Protein AF-A0A2T1KW35-F1 (afdb_monomer_lite)

Secondary structure (DSSP, 8-state):
-HHHHHHHHHHHHHHHHHHHHHHHHHHHHHHTT-SEEEEETTTTGGGGGHHHHHHHHHHHHHIIIIIIIS-SPPPHHHHHHHHHHHHHHHHHHHHHHHHHHHHHHHHHHHHHHTTPEE--STTS-HHHHTTEEEEESSGGGGG-HHHHHHHHH--SHHHHHHHHHHHHHHHHHHHHHHHHH-TT---

InterPro domains:
  IPR010665 Protein of unknown function DUF1240 [PF06836] (43-142)

pLDDT: mean 81.39, std 9.94, range [41.03, 93.62]

Organism: NCBI:txid2109942

Structure (mmCIF, N/CA/C/O backbone):
data_AF-A0A2T1KW35-F1
#
_entry.id   AF-A0A2T1KW35-F1
#
loop_
_atom_site.group_PDB
_atom_site.id
_atom_site.type_symbol
_atom_site.label_atom_id
_atom_site.label_alt_id
_atom_site.label_comp_id
_atom_site.label_asym_id
_atom_site.label_entity_id
_atom_site.label_seq_id
_atom_site.pdbx_PDB_ins_code
_atom_site.Cartn_x
_atom_site.Cartn_y
_atom_site.Cartn_z
_atom_site.occupancy
_atom_site.B_iso_or_equiv
_atom_site.auth_seq_id
_atom_site.auth_comp_id
_atom_site.auth_asym_id
_atom_site.auth_atom_id
_atom_site.pdbx_PDB_model_num
ATOM 1 N N . MET A 1 1 ? -12.587 -14.035 26.720 1.00 61.41 1 MET A N 1
ATOM 2 C CA . MET A 1 1 ? -11.776 -12.796 26.746 1.00 61.41 1 MET A CA 1
ATOM 3 C C . MET A 1 1 ? -10.345 -13.024 26.287 1.00 61.41 1 MET A C 1
ATOM 5 O O . MET A 1 1 ? -9.960 -12.399 25.312 1.00 61.41 1 MET A O 1
ATOM 9 N N . LEU A 1 2 ? -9.586 -13.944 26.901 1.00 71.38 2 LEU A N 1
ATOM 10 C CA . LEU A 1 2 ? -8.185 -14.199 26.527 1.00 71.38 2 LEU A CA 1
ATOM 11 C C . LEU A 1 2 ? -8.005 -14.520 25.028 1.00 71.38 2 LEU A C 1
ATOM 13 O O . LEU A 1 2 ? -7.182 -13.902 24.368 1.00 71.38 2 LEU A O 1
ATOM 17 N N . ILE A 1 3 ? -8.849 -15.401 24.474 1.00 74.38 3 ILE A N 1
ATOM 18 C CA . ILE A 1 3 ? -8.799 -15.804 23.056 1.00 74.38 3 ILE A CA 1
ATOM 19 C C . ILE A 1 3 ? -9.021 -14.611 22.110 1.00 74.38 3 ILE A C 1
ATOM 21 O O . ILE A 1 3 ? -8.294 -14.474 21.134 1.00 74.38 3 ILE A O 1
ATOM 25 N N . MET A 1 4 ? -9.965 -13.707 22.408 1.00 68.44 4 MET A N 1
ATOM 26 C CA . MET A 1 4 ? -10.166 -12.499 21.592 1.00 68.44 4 MET A CA 1
ATOM 27 C C . MET A 1 4 ? -8.937 -11.589 21.633 1.00 68.44 4 MET A C 1
ATOM 29 O O . MET A 1 4 ? -8.483 -11.148 20.588 1.00 68.44 4 MET A O 1
ATOM 33 N N . ASN A 1 5 ? -8.354 -11.346 22.808 1.00 72.38 5 ASN A N 1
ATOM 34 C CA . ASN A 1 5 ? -7.166 -10.494 22.912 1.00 72.38 5 ASN A CA 1
ATOM 35 C C . ASN A 1 5 ? -5.970 -11.100 22.159 1.00 72.38 5 ASN A C 1
ATOM 37 O O . ASN A 1 5 ? -5.275 -10.386 21.443 1.00 72.38 5 ASN A O 1
ATOM 41 N N . VAL A 1 6 ? -5.780 -12.421 22.254 1.00 79.44 6 VAL A N 1
ATOM 42 C CA . VAL A 1 6 ? -4.742 -13.151 21.509 1.00 79.44 6 VAL A CA 1
ATOM 43 C C . VAL A 1 6 ? -4.962 -13.046 19.999 1.00 79.44 6 VAL A C 1
ATOM 45 O O . VAL A 1 6 ? -4.015 -12.746 19.276 1.00 79.44 6 VAL A O 1
ATOM 48 N N . LEU A 1 7 ? -6.197 -13.220 19.515 1.00 79.94 7 LEU A N 1
ATOM 49 C CA . LEU A 1 7 ? -6.507 -13.082 18.089 1.00 79.94 7 LEU A CA 1
ATOM 50 C C . LEU A 1 7 ? -6.194 -11.673 17.577 1.00 79.94 7 LEU A C 1
ATOM 52 O O . LEU A 1 7 ? -5.609 -11.533 16.510 1.00 79.94 7 LEU A O 1
ATOM 56 N N . PHE A 1 8 ? -6.525 -10.630 18.337 1.00 73.81 8 PHE A N 1
ATOM 57 C CA . PHE A 1 8 ? -6.283 -9.252 17.907 1.00 73.81 8 PHE A CA 1
ATOM 58 C C . PHE A 1 8 ? -4.805 -8.870 17.930 1.00 73.81 8 PHE A C 1
ATOM 60 O O . PHE A 1 8 ? -4.348 -8.212 16.998 1.00 73.81 8 PHE A O 1
ATOM 67 N N . ILE A 1 9 ? -4.049 -9.314 18.941 1.00 79.12 9 ILE A N 1
ATOM 68 C CA . ILE A 1 9 ? -2.587 -9.166 18.953 1.00 79.12 9 ILE A CA 1
ATOM 69 C C . ILE A 1 9 ? -1.989 -9.905 17.750 1.00 79.12 9 ILE A C 1
ATOM 71 O O . ILE A 1 9 ? -1.165 -9.339 17.037 1.00 79.12 9 ILE A O 1
ATOM 75 N N . GLY A 1 10 ? -2.457 -11.125 17.467 1.00 82.50 10 GLY A N 1
ATOM 76 C CA . GLY A 1 10 ? -2.058 -11.889 16.286 1.00 82.50 10 GLY A CA 1
ATOM 77 C C . GLY A 1 10 ? -2.331 -11.139 14.980 1.00 82.50 10 GLY A C 1
ATOM 78 O O . GLY A 1 10 ? -1.428 -10.984 14.165 1.00 82.50 10 GLY A O 1
ATOM 79 N N . PHE A 1 11 ? -3.535 -10.592 14.801 1.00 80.94 11 PHE A N 1
ATOM 80 C CA . PHE A 1 11 ? -3.873 -9.781 13.627 1.00 80.94 11 PHE A CA 1
ATOM 81 C C . PHE A 1 11 ? -3.023 -8.507 13.521 1.00 80.94 11 PHE A C 1
ATOM 83 O O . PHE A 1 11 ? -2.587 -8.168 12.423 1.00 80.94 11 PHE A O 1
ATOM 90 N N . ALA A 1 12 ? -2.754 -7.813 14.632 1.00 77.56 12 ALA A N 1
ATOM 91 C CA . ALA A 1 12 ? -1.894 -6.630 14.636 1.00 77.56 12 ALA A CA 1
ATOM 92 C C . ALA A 1 12 ? -0.459 -6.973 14.207 1.00 77.56 12 ALA A C 1
ATOM 94 O O . ALA A 1 12 ? 0.117 -6.268 13.380 1.00 77.56 12 ALA A O 1
ATOM 95 N N . LEU A 1 13 ? 0.086 -8.089 14.703 1.00 83.31 13 LEU A N 1
ATOM 96 C CA . LEU A 1 13 ? 1.397 -8.597 14.295 1.00 83.31 13 LEU A CA 1
ATOM 97 C C . LEU A 1 13 ? 1.422 -8.985 12.814 1.00 83.31 13 LEU A C 1
ATOM 99 O O . LEU A 1 13 ? 2.374 -8.637 12.124 1.00 83.31 13 LEU A O 1
ATOM 103 N N . VAL A 1 14 ? 0.375 -9.642 12.304 1.00 84.25 14 VAL A N 1
ATOM 104 C CA . VAL A 1 14 ? 0.263 -10.006 10.880 1.00 84.25 14 VAL A CA 1
ATOM 105 C C . VAL A 1 14 ? 0.194 -8.765 9.990 1.00 84.25 14 VAL A C 1
ATOM 107 O O . VAL A 1 14 ? 0.883 -8.710 8.975 1.00 84.25 14 VAL A O 1
ATOM 110 N N . MET A 1 15 ? -0.587 -7.748 10.366 1.00 81.00 15 MET A N 1
ATOM 111 C CA . MET A 1 15 ? -0.678 -6.494 9.607 1.00 81.00 15 MET A CA 1
ATOM 112 C C . MET A 1 15 ? 0.635 -5.706 9.643 1.00 81.00 15 MET A C 1
ATOM 114 O O . MET A 1 15 ? 1.074 -5.201 8.611 1.00 81.00 15 MET A O 1
ATOM 118 N N . TRP A 1 16 ? 1.288 -5.630 10.808 1.00 82.38 16 TRP A N 1
ATOM 119 C CA . TRP A 1 16 ? 2.614 -5.022 10.943 1.00 82.38 16 TRP A CA 1
ATOM 120 C C . TRP A 1 16 ? 3.642 -5.739 10.071 1.00 82.38 16 TRP A C 1
ATOM 122 O O . TRP A 1 16 ? 4.338 -5.100 9.283 1.00 82.38 16 TRP A O 1
ATOM 132 N N . TRP A 1 17 ? 3.700 -7.067 10.171 1.00 86.25 17 TRP A N 1
ATOM 133 C CA . TRP A 1 17 ? 4.588 -7.896 9.368 1.00 86.25 17 TRP A CA 1
ATOM 134 C C . TRP A 1 17 ? 4.318 -7.714 7.871 1.00 86.25 17 TRP A C 1
ATOM 136 O O . TRP A 1 17 ? 5.253 -7.471 7.119 1.00 86.25 17 TRP A O 1
ATOM 146 N N . SER A 1 18 ? 3.049 -7.705 7.448 1.00 84.69 18 SER A N 1
ATOM 147 C CA . SER A 1 18 ? 2.668 -7.458 6.054 1.00 84.69 18 SER A CA 1
ATOM 148 C C . SER A 1 18 ? 3.091 -6.072 5.557 1.00 84.69 18 SER A C 1
ATOM 150 O O . SER A 1 18 ? 3.485 -5.947 4.399 1.00 84.69 18 SER A O 1
ATOM 152 N N . TYR A 1 19 ? 3.001 -5.032 6.391 1.00 82.88 19 TYR A N 1
ATOM 153 C CA . TYR A 1 19 ? 3.452 -3.688 6.027 1.00 82.88 19 TYR A CA 1
ATOM 154 C C . TYR A 1 19 ? 4.978 -3.619 5.896 1.00 82.88 19 TYR A C 1
ATOM 156 O O . TYR A 1 19 ? 5.490 -3.011 4.954 1.00 82.88 19 TYR A O 1
ATOM 164 N N . GLN A 1 20 ? 5.703 -4.243 6.828 1.00 85.50 20 GLN A N 1
ATOM 165 C CA . GLN A 1 20 ? 7.165 -4.275 6.820 1.00 85.50 20 GLN A CA 1
ATOM 166 C C . GLN A 1 20 ? 7.706 -5.080 5.637 1.00 85.50 20 GLN A C 1
ATOM 168 O O . GLN A 1 20 ? 8.589 -4.594 4.937 1.00 85.50 20 GLN A O 1
ATOM 173 N N . ASP A 1 21 ? 7.131 -6.253 5.362 1.00 87.12 21 ASP A N 1
ATOM 174 C CA . ASP A 1 21 ? 7.473 -7.085 4.204 1.00 87.12 21 ASP A CA 1
ATOM 175 C C . ASP A 1 21 ? 7.258 -6.320 2.890 1.00 87.12 21 ASP A C 1
ATOM 177 O O . ASP A 1 21 ? 8.160 -6.222 2.057 1.00 87.12 21 ASP A O 1
ATOM 181 N N . TYR A 1 22 ? 6.106 -5.660 2.747 1.00 84.25 22 TYR A N 1
ATOM 182 C CA . TYR A 1 22 ? 5.809 -4.859 1.562 1.00 84.25 22 TYR A CA 1
ATOM 183 C C . TYR A 1 22 ? 6.721 -3.627 1.425 1.00 84.25 22 TYR A C 1
ATOM 185 O O . TYR A 1 22 ? 7.208 -3.324 0.335 1.00 84.25 22 TYR A O 1
ATOM 193 N N . SER A 1 23 ? 7.015 -2.935 2.526 1.00 84.44 23 SER A N 1
ATOM 194 C CA . SER A 1 23 ? 7.941 -1.795 2.528 1.00 84.44 23 SER A CA 1
ATOM 195 C C . SER A 1 23 ? 9.369 -2.221 2.183 1.00 84.44 23 SER A C 1
ATOM 197 O O . SER A 1 23 ? 10.060 -1.516 1.447 1.00 84.44 23 SER A O 1
ATOM 199 N N . ALA A 1 24 ? 9.816 -3.375 2.683 1.00 87.19 24 ALA A N 1
ATOM 200 C CA . ALA A 1 24 ? 11.112 -3.955 2.353 1.00 87.19 24 ALA A CA 1
ATOM 201 C C . ALA A 1 24 ? 11.179 -4.368 0.876 1.00 87.19 24 ALA A C 1
ATOM 203 O O . ALA A 1 24 ? 12.169 -4.080 0.207 1.00 87.19 24 ALA A O 1
ATOM 204 N N . TYR A 1 25 ? 10.109 -4.962 0.340 1.00 85.25 25 TYR A N 1
ATOM 205 C CA . TYR A 1 25 ? 9.980 -5.264 -1.084 1.00 85.25 25 TYR A CA 1
ATOM 206 C C . TYR A 1 25 ? 10.123 -4.008 -1.956 1.00 85.25 25 TYR A C 1
ATOM 208 O O . TYR A 1 25 ? 10.939 -3.997 -2.877 1.00 85.25 25 TYR A O 1
ATOM 216 N N . LEU A 1 26 ? 9.404 -2.926 -1.632 1.00 84.50 26 LEU A N 1
ATOM 217 C CA . LEU A 1 26 ? 9.505 -1.657 -2.361 1.00 84.50 26 LEU A CA 1
ATOM 218 C C . LEU A 1 26 ? 10.916 -1.061 -2.294 1.00 84.50 26 LEU A C 1
ATOM 220 O O . LEU A 1 26 ? 11.456 -0.650 -3.319 1.00 84.50 26 LEU A O 1
ATOM 224 N N . ARG A 1 27 ? 11.542 -1.060 -1.111 1.00 86.62 27 ARG A N 1
ATOM 225 C CA . ARG A 1 27 ? 12.929 -0.595 -0.948 1.00 86.62 27 ARG A CA 1
ATOM 226 C C . ARG A 1 27 ? 13.912 -1.435 -1.755 1.00 86.62 27 ARG A C 1
ATOM 228 O O . ARG A 1 27 ? 14.810 -0.874 -2.365 1.00 86.62 27 ARG A O 1
ATOM 235 N N . ASN A 1 28 ? 13.732 -2.753 -1.805 1.00 86.75 28 ASN A N 1
ATOM 236 C CA . ASN A 1 28 ? 14.583 -3.629 -2.608 1.00 86.75 28 ASN A CA 1
ATOM 237 C C . ASN A 1 28 ? 14.450 -3.343 -4.106 1.00 86.75 28 ASN A C 1
ATOM 239 O O . ASN A 1 28 ? 15.464 -3.295 -4.791 1.00 86.75 28 ASN A O 1
ATOM 243 N N . ILE A 1 29 ? 13.236 -3.114 -4.617 1.00 83.50 29 ILE A N 1
ATOM 244 C CA . ILE A 1 29 ? 13.023 -2.718 -6.021 1.00 83.50 29 ILE A CA 1
ATOM 245 C C . ILE A 1 29 ? 13.745 -1.404 -6.327 1.00 83.50 29 ILE A C 1
ATOM 247 O O . ILE A 1 29 ? 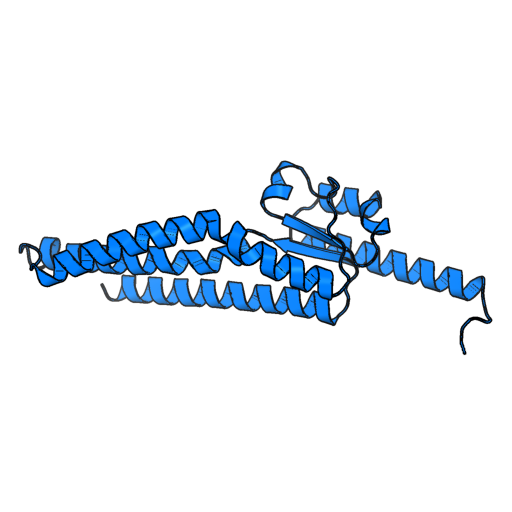14.446 -1.314 -7.333 1.00 83.50 29 ILE A O 1
ATOM 251 N N . VAL A 1 30 ? 13.597 -0.411 -5.447 1.00 86.25 30 VAL A N 1
ATOM 252 C CA . VAL A 1 30 ? 14.248 0.897 -5.583 1.00 86.25 30 VAL A CA 1
ATOM 253 C C . VAL A 1 30 ? 15.773 0.759 -5.562 1.00 86.25 30 VAL A C 1
ATOM 255 O O . VAL A 1 30 ? 16.433 1.241 -6.477 1.00 86.25 30 VAL A O 1
ATOM 258 N N . ASN A 1 31 ? 16.328 0.043 -4.581 1.00 87.31 31 ASN A N 1
ATOM 259 C CA . ASN A 1 31 ? 17.773 -0.153 -4.429 1.00 87.31 31 ASN A CA 1
ATOM 260 C C . ASN A 1 31 ? 18.391 -0.937 -5.592 1.00 87.31 31 ASN A C 1
ATOM 262 O O . ASN A 1 31 ? 19.506 -0.643 -6.006 1.00 87.31 31 ASN A O 1
ATOM 266 N N . LEU A 1 32 ? 17.676 -1.936 -6.115 1.00 85.94 32 LEU A N 1
ATOM 267 C CA . LEU A 1 32 ? 18.116 -2.736 -7.260 1.00 85.94 32 LEU A CA 1
ATOM 268 C C . LEU A 1 32 ? 17.833 -2.060 -8.606 1.00 85.94 32 LEU A C 1
ATOM 270 O O . LEU A 1 32 ? 18.084 -2.686 -9.632 1.00 85.94 32 LEU A O 1
ATOM 274 N N . GLN A 1 33 ? 17.275 -0.842 -8.603 1.00 84.88 33 GLN A N 1
ATOM 275 C CA . GLN A 1 33 ? 16.897 -0.090 -9.801 1.00 84.88 33 GLN A CA 1
ATOM 276 C C . GLN A 1 33 ? 16.179 -0.971 -10.833 1.00 84.88 33 GLN A C 1
ATOM 278 O O . GLN A 1 33 ? 16.556 -1.058 -12.000 1.00 84.88 33 GLN A O 1
ATOM 283 N N . LYS A 1 34 ? 15.139 -1.680 -10.389 1.00 85.56 34 LYS A N 1
ATOM 284 C CA . LYS A 1 34 ? 14.350 -2.525 -11.286 1.00 85.56 34 LYS A CA 1
ATOM 285 C C . LYS A 1 34 ? 13.563 -1.662 -12.283 1.00 85.56 34 LYS A C 1
ATOM 287 O O . LYS A 1 34 ? 12.987 -0.653 -11.888 1.00 85.56 34 LYS A O 1
ATOM 292 N N . PRO A 1 35 ? 13.439 -2.076 -13.555 1.00 86.00 35 PRO A N 1
ATOM 293 C CA . PRO A 1 35 ? 12.817 -1.243 -14.587 1.00 86.00 35 PRO A CA 1
ATOM 294 C C . PRO A 1 35 ? 11.313 -1.020 -14.375 1.00 86.00 35 PRO A C 1
ATOM 296 O O . PRO A 1 35 ? 10.767 -0.041 -14.878 1.00 86.00 35 PRO A O 1
ATOM 299 N N . LEU A 1 36 ? 10.644 -1.895 -13.611 1.00 87.25 36 LEU A N 1
ATOM 300 C CA . LEU A 1 36 ? 9.230 -1.789 -13.256 1.00 87.25 36 LEU A CA 1
ATOM 301 C C . LEU A 1 36 ? 9.037 -1.873 -11.737 1.00 87.25 36 LEU A C 1
ATOM 303 O O . LEU A 1 36 ? 9.454 -2.843 -11.102 1.00 87.25 36 LEU A O 1
ATOM 307 N N . LEU A 1 37 ? 8.295 -0.916 -11.189 1.00 87.12 37 LEU A N 1
ATOM 308 C CA . LEU A 1 37 ? 7.787 -0.906 -9.823 1.00 87.12 37 LEU A CA 1
ATOM 309 C C . LEU A 1 37 ? 6.259 -0.832 -9.862 1.00 87.12 37 LEU A C 1
ATOM 311 O O . LEU A 1 37 ? 5.675 0.066 -10.466 1.00 87.12 37 LEU A O 1
ATOM 315 N N . VAL A 1 38 ? 5.590 -1.770 -9.192 1.00 84.12 38 VAL A N 1
ATOM 316 C CA . VAL A 1 38 ? 4.129 -1.748 -9.052 1.00 84.12 38 VAL A CA 1
ATOM 317 C C . VAL A 1 38 ? 3.768 -1.487 -7.601 1.00 84.12 38 VAL A C 1
ATOM 319 O O . VAL A 1 38 ? 4.080 -2.273 -6.712 1.00 84.12 38 VAL A O 1
ATOM 322 N N . PHE A 1 39 ? 3.098 -0.364 -7.373 1.00 83.44 39 PHE A N 1
ATOM 323 C CA . PHE A 1 39 ? 2.726 0.117 -6.057 1.00 83.44 39 PHE A CA 1
ATOM 324 C C . PHE A 1 39 ? 1.250 -0.171 -5.755 1.00 83.44 39 PHE A C 1
ATOM 326 O O . PHE A 1 39 ? 0.342 0.418 -6.342 1.00 83.44 39 PHE A O 1
ATOM 333 N N . HIS A 1 40 ? 1.008 -1.067 -4.804 1.00 82.00 40 HIS A N 1
ATOM 334 C CA . HIS A 1 40 ? -0.287 -1.407 -4.220 1.00 82.00 40 HIS A CA 1
ATOM 335 C C . HIS A 1 40 ? -0.713 -0.392 -3.149 1.00 82.00 40 HIS A C 1
ATOM 337 O O . HIS A 1 40 ? -0.345 -0.485 -1.978 1.00 82.00 40 HIS A O 1
ATOM 343 N N . LYS A 1 41 ? -1.573 0.550 -3.540 1.00 76.06 41 LYS A N 1
ATOM 344 C CA . LYS A 1 41 ? -2.094 1.651 -2.708 1.00 76.06 41 LYS A CA 1
ATOM 345 C C . LYS A 1 41 ? -2.857 1.205 -1.465 1.00 76.06 41 LYS A C 1
ATOM 347 O O . LYS A 1 41 ? -2.988 1.976 -0.523 1.00 76.06 41 LYS A O 1
ATOM 352 N N . GLN A 1 42 ? -3.459 0.016 -1.492 1.00 73.62 42 GLN A N 1
ATOM 353 C CA . GLN A 1 42 ? -4.212 -0.498 -0.346 1.00 73.62 42 GLN A CA 1
ATOM 354 C C . GLN A 1 42 ? -3.331 -1.229 0.662 1.00 73.62 42 GLN A C 1
ATOM 356 O O . GLN A 1 42 ? -3.638 -1.187 1.849 1.00 73.62 42 GLN A O 1
ATOM 361 N N . GLN A 1 43 ? -2.224 -1.843 0.231 1.00 75.44 43 GLN A N 1
ATOM 362 C CA . GLN A 1 43 ? -1.316 -2.529 1.155 1.00 75.44 43 GLN A CA 1
ATOM 363 C C . GLN A 1 43 ? -0.645 -1.555 2.124 1.00 75.44 43 GLN A C 1
ATOM 365 O O . GLN A 1 43 ? -0.493 -1.877 3.299 1.00 75.44 43 GLN A O 1
ATOM 370 N N . SER A 1 44 ? -0.325 -0.342 1.672 1.00 71.25 44 SER A N 1
ATOM 371 C CA . SER A 1 44 ? 0.195 0.720 2.537 1.00 71.25 44 SER A CA 1
ATOM 372 C C . SER A 1 44 ? -0.828 1.190 3.584 1.00 71.25 44 SER A C 1
ATOM 374 O O . SER A 1 44 ? -0.447 1.526 4.701 1.00 71.25 44 SER A O 1
ATOM 376 N N . ALA A 1 45 ? -2.126 1.162 3.261 1.00 71.12 45 ALA A N 1
ATOM 377 C CA . ALA A 1 45 ? -3.204 1.594 4.154 1.00 71.12 45 ALA A CA 1
ATOM 378 C C . ALA A 1 45 ? -3.648 0.522 5.170 1.00 71.12 45 ALA A C 1
ATOM 380 O O . ALA A 1 45 ? -4.271 0.864 6.177 1.00 71.12 45 ALA A O 1
ATOM 381 N N . LEU A 1 46 ? -3.303 -0.758 4.958 1.00 74.06 46 LEU A N 1
ATOM 382 C CA . LEU A 1 46 ? -3.629 -1.854 5.886 1.00 74.06 46 LEU A CA 1
ATOM 383 C C . LEU A 1 46 ? -3.055 -1.636 7.289 1.00 74.06 46 LEU A C 1
ATOM 385 O O . LEU A 1 46 ? -3.654 -2.081 8.268 1.00 74.06 46 LEU A O 1
ATOM 389 N N . PHE A 1 47 ? -1.953 -0.888 7.405 1.00 73.25 47 PHE A N 1
ATOM 390 C CA . PHE A 1 47 ? -1.418 -0.500 8.704 1.00 73.25 47 PHE A CA 1
ATOM 391 C C . PHE A 1 47 ? -2.432 0.301 9.533 1.00 73.25 47 PHE A C 1
ATOM 393 O O . PHE A 1 47 ? -2.432 0.176 10.740 1.00 73.25 47 PHE A O 1
ATOM 400 N N . PHE A 1 48 ? -3.363 1.066 8.964 1.00 79.12 48 PHE A N 1
ATOM 401 C CA . PHE A 1 48 ? -4.320 1.815 9.791 1.00 79.12 48 PHE A CA 1
ATOM 402 C C . PHE A 1 48 ? -5.477 0.972 10.334 1.00 79.12 48 PHE A C 1
ATOM 404 O O . PHE A 1 48 ? -6.159 1.405 11.261 1.00 79.12 48 PHE A O 1
ATOM 411 N N . VAL A 1 49 ? -5.678 -0.248 9.823 1.00 80.88 49 VAL A N 1
ATOM 412 C CA . VAL A 1 49 ? -6.779 -1.137 10.231 1.00 80.88 49 VAL A CA 1
ATOM 413 C C . VAL A 1 49 ? -6.645 -1.592 11.690 1.00 80.88 49 VAL A C 1
ATOM 415 O O . VAL A 1 49 ? -7.657 -1.894 12.319 1.00 80.88 49 VAL A O 1
ATOM 418 N N . TRP A 1 50 ? -5.447 -1.577 12.289 1.00 79.62 50 TRP A N 1
ATOM 419 C CA . TRP A 1 50 ? -5.288 -1.979 13.695 1.00 79.62 50 TRP A CA 1
ATOM 420 C C . TRP A 1 50 ? -5.910 -0.978 14.681 1.00 79.62 50 TRP A C 1
ATOM 422 O O . TRP A 1 50 ? -6.427 -1.395 15.717 1.00 79.62 50 TRP A O 1
ATOM 432 N N . VAL A 1 51 ? -5.914 0.322 14.362 1.00 81.44 51 VAL A N 1
ATOM 433 C CA . VAL A 1 51 ? -6.452 1.388 15.229 1.00 81.44 51 VAL A CA 1
ATOM 434 C C . VAL A 1 51 ? -7.945 1.191 15.535 1.00 81.44 51 VAL A C 1
ATOM 436 O O . VAL A 1 51 ? -8.312 1.162 16.718 1.00 81.44 51 VAL A O 1
ATOM 439 N N . PRO A 1 52 ? -8.834 1.006 14.535 1.00 86.31 52 PRO A N 1
ATOM 440 C CA . PRO A 1 52 ? -10.237 0.738 14.814 1.00 86.31 52 PRO A CA 1
ATOM 441 C C . PRO A 1 52 ? -10.455 -0.639 15.437 1.00 86.31 52 PRO A C 1
ATOM 443 O O . PRO A 1 52 ? -11.325 -0.786 16.292 1.00 86.31 52 PRO A O 1
ATOM 446 N N . MET A 1 53 ? -9.636 -1.628 15.079 1.00 84.19 53 MET A N 1
ATOM 447 C CA . MET A 1 53 ? -9.745 -2.988 15.598 1.00 84.19 53 MET A CA 1
ATOM 448 C C . MET A 1 53 ? -9.462 -3.034 17.111 1.00 84.19 53 MET A C 1
ATOM 450 O O . MET A 1 53 ? -10.290 -3.512 17.885 1.00 84.19 53 MET A O 1
ATOM 454 N N . MET A 1 54 ? -8.351 -2.448 17.569 1.00 82.62 54 MET A N 1
ATOM 455 C CA . MET A 1 54 ? -8.019 -2.354 18.999 1.00 82.62 54 MET A CA 1
ATOM 456 C C . MET A 1 54 ? -9.078 -1.581 19.789 1.00 82.62 54 MET A C 1
ATOM 458 O O . MET A 1 54 ? -9.450 -1.966 20.899 1.00 82.62 54 MET A O 1
ATOM 462 N N . SER A 1 55 ? -9.611 -0.519 19.193 1.00 86.50 55 SER A N 1
ATOM 463 C CA . SER A 1 55 ? -10.646 0.303 19.812 1.00 86.50 55 SER A CA 1
ATOM 464 C C . SER A 1 55 ? -11.972 -0.448 19.970 1.00 86.50 55 SER A C 1
ATOM 466 O O . SER A 1 55 ? -12.584 -0.411 21.039 1.00 86.50 55 SER A O 1
ATOM 468 N N . ALA A 1 56 ? -12.385 -1.202 18.947 1.00 86.88 56 ALA A N 1
ATOM 469 C CA . ALA A 1 56 ? -13.555 -2.071 19.014 1.00 86.88 56 ALA A CA 1
ATOM 470 C C . ALA A 1 56 ? -13.400 -3.141 20.103 1.00 86.88 56 ALA A C 1
ATOM 472 O O . ALA A 1 56 ? -14.343 -3.430 20.839 1.00 86.88 56 ALA A O 1
ATOM 473 N N . LEU A 1 57 ? -12.196 -3.694 20.255 1.00 85.56 57 LEU A N 1
ATOM 474 C CA . LEU A 1 57 ? -11.914 -4.703 21.265 1.00 85.56 57 LEU A CA 1
ATOM 475 C C . LEU A 1 57 ? -12.057 -4.166 22.694 1.00 85.56 57 LEU A C 1
ATOM 477 O O . LEU A 1 57 ? -12.609 -4.861 23.548 1.00 85.56 57 LEU A O 1
ATOM 481 N N . ILE A 1 58 ? -11.611 -2.938 22.967 1.00 86.19 58 ILE A N 1
ATOM 482 C CA . ILE A 1 58 ? -11.815 -2.293 24.274 1.00 86.19 58 ILE A CA 1
ATOM 483 C C . ILE A 1 58 ? -13.316 -2.164 24.565 1.00 86.19 58 ILE A C 1
ATOM 485 O O . ILE A 1 58 ? -13.776 -2.586 25.626 1.00 86.19 58 ILE A O 1
ATOM 489 N N . THR A 1 59 ? -14.088 -1.656 23.601 1.00 87.06 59 THR A N 1
ATOM 490 C CA . THR A 1 59 ? -15.546 -1.495 23.709 1.00 87.06 59 THR A CA 1
ATOM 491 C C . THR A 1 59 ? -16.244 -2.829 23.987 1.00 87.06 59 THR A C 1
ATOM 493 O O . THR A 1 59 ? -16.992 -2.938 24.960 1.00 87.06 59 THR A O 1
ATOM 496 N N . ILE A 1 60 ? -15.944 -3.867 23.198 1.00 88.06 60 ILE A N 1
ATOM 497 C CA . ILE A 1 60 ? -16.538 -5.202 23.352 1.00 88.06 60 ILE A CA 1
ATOM 498 C C . ILE A 1 60 ? -16.156 -5.817 24.701 1.00 88.06 60 ILE A C 1
ATOM 500 O O . ILE A 1 60 ? -17.008 -6.402 25.366 1.00 88.06 60 ILE A O 1
ATOM 504 N N . ASN A 1 61 ? -14.900 -5.687 25.143 1.00 86.00 61 ASN A N 1
ATOM 505 C CA . ASN A 1 61 ? -14.484 -6.238 26.432 1.00 86.00 61 ASN A CA 1
ATOM 506 C C . ASN A 1 61 ? -15.219 -5.563 27.600 1.00 86.00 61 ASN A C 1
ATOM 508 O O . ASN A 1 61 ? -15.695 -6.262 28.494 1.00 86.00 61 ASN A O 1
ATOM 512 N N . ILE A 1 62 ? -15.357 -4.234 27.588 1.00 86.75 62 ILE A N 1
ATOM 513 C CA . ILE A 1 62 ? -16.103 -3.503 28.624 1.00 86.75 62 ILE A CA 1
ATOM 514 C C . ILE A 1 62 ? -17.559 -3.980 28.661 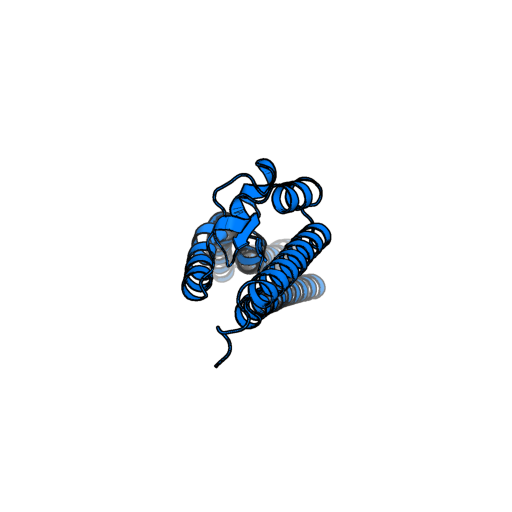1.00 86.75 62 ILE A C 1
ATOM 516 O O . ILE A 1 62 ? -18.078 -4.304 29.731 1.00 86.75 62 ILE A O 1
ATOM 520 N N . GLU A 1 63 ? -18.203 -4.080 27.500 1.00 87.38 63 GLU A N 1
ATOM 521 C CA . GLU A 1 63 ? -19.600 -4.495 27.402 1.00 87.38 63 GLU A CA 1
ATOM 522 C C . GLU A 1 63 ? -19.800 -5.950 27.853 1.00 87.38 63 GLU A C 1
ATOM 524 O O . GLU A 1 63 ? -20.650 -6.239 28.696 1.00 87.38 63 GLU A O 1
ATOM 529 N N . VAL A 1 64 ? -18.972 -6.879 27.371 1.00 87.19 64 VAL A N 1
ATOM 530 C CA . VAL A 1 64 ? -19.050 -8.293 27.756 1.00 87.19 64 VAL A CA 1
ATOM 531 C C . VAL A 1 64 ? -18.780 -8.474 29.250 1.00 87.19 64 VAL A C 1
ATOM 533 O O . VAL A 1 64 ? -19.513 -9.211 29.909 1.00 87.19 64 VAL A O 1
ATOM 536 N N . PHE A 1 65 ? -17.773 -7.802 29.812 1.00 86.94 65 PHE A N 1
ATOM 537 C CA . PHE A 1 65 ? -17.432 -7.951 31.227 1.00 86.94 65 PHE A CA 1
ATOM 538 C C . PHE A 1 65 ? -18.520 -7.396 32.144 1.00 86.94 65 PHE A C 1
ATOM 540 O O . PHE A 1 65 ? -19.022 -8.106 33.014 1.00 86.94 65 PHE A O 1
ATOM 547 N N . TYR A 1 66 ? -18.907 -6.136 31.954 1.00 87.50 66 TYR A N 1
ATOM 548 C CA . TYR A 1 66 ? -19.818 -5.477 32.884 1.00 87.50 66 TYR A CA 1
ATOM 549 C C . TYR A 1 66 ? -21.273 -5.862 32.630 1.00 87.50 66 TYR A C 1
ATOM 551 O O . TYR A 1 66 ? -21.974 -6.229 33.572 1.00 87.50 66 TYR A O 1
ATOM 559 N N . VAL A 1 67 ? -21.715 -5.849 31.371 1.00 86.25 67 VAL A N 1
ATOM 560 C CA . VAL A 1 67 ? -23.127 -6.059 31.026 1.00 86.25 67 VAL A CA 1
ATOM 561 C C . VAL A 1 67 ? -23.474 -7.542 30.966 1.00 86.25 67 VAL A C 1
ATOM 563 O O . VAL A 1 67 ? -24.498 -7.942 31.513 1.00 86.25 67 VAL A O 1
ATOM 566 N N . ARG A 1 68 ? -22.639 -8.380 30.334 1.00 85.75 68 ARG A N 1
ATOM 567 C CA . ARG A 1 68 ? -22.976 -9.805 30.141 1.00 85.75 68 ARG A CA 1
ATOM 568 C C . ARG A 1 68 ? -22.527 -10.702 31.292 1.00 85.75 68 ARG A C 1
ATOM 570 O O . ARG A 1 68 ? -23.332 -11.497 31.768 1.00 85.75 68 ARG A O 1
ATOM 577 N N . LEU A 1 69 ? -21.273 -10.588 31.737 1.00 88.25 69 LEU A N 1
ATOM 578 C CA . LEU A 1 69 ? -20.718 -11.456 32.784 1.00 88.25 69 LEU A CA 1
ATOM 579 C C . LEU A 1 69 ? -21.143 -11.001 34.181 1.00 88.25 69 LEU A C 1
ATOM 581 O O . LEU A 1 69 ? -21.709 -11.780 34.941 1.00 88.25 69 LEU A O 1
ATOM 585 N N . MET A 1 70 ? -20.910 -9.730 34.507 1.00 88.69 70 MET A N 1
ATOM 586 C CA . MET A 1 70 ? -21.224 -9.188 35.831 1.00 88.69 70 MET A CA 1
ATOM 587 C C . MET A 1 70 ? -22.694 -8.781 35.978 1.00 88.69 70 MET A C 1
ATOM 589 O O . MET A 1 70 ? -23.134 -8.555 37.103 1.00 88.69 70 MET A O 1
ATOM 593 N N . LYS A 1 71 ? -23.446 -8.667 34.870 1.00 87.88 71 LYS A N 1
ATOM 594 C CA . LYS A 1 71 ? -24.840 -8.179 34.831 1.00 87.88 71 LYS A CA 1
ATOM 595 C C . LYS A 1 71 ? -25.034 -6.851 35.578 1.00 87.88 71 LYS A C 1
ATOM 597 O O . LYS A 1 71 ? -26.074 -6.602 36.183 1.00 87.88 71 LYS A O 1
ATOM 602 N N . LYS A 1 72 ? -24.013 -5.992 35.553 1.00 86.88 72 LYS A N 1
ATOM 603 C CA . LYS A 1 72 ? -23.985 -4.680 36.207 1.00 86.88 72 LYS A CA 1
ATOM 604 C C . LYS A 1 72 ? -23.920 -3.572 35.163 1.00 86.88 72 LYS A C 1
ATOM 606 O O . LYS A 1 72 ? -23.448 -3.760 34.044 1.00 86.88 72 LYS A O 1
ATOM 611 N N . ARG A 1 73 ? -24.371 -2.375 35.549 1.00 86.19 73 ARG A N 1
ATOM 612 C CA . ARG A 1 73 ? -24.147 -1.180 34.729 1.00 86.19 73 ARG A CA 1
ATOM 613 C C . ARG A 1 73 ? -22.649 -0.908 34.619 1.00 86.19 73 ARG A C 1
ATOM 615 O O . ARG A 1 73 ? -21.905 -1.099 35.581 1.00 86.19 73 ARG A O 1
ATOM 622 N N . VAL A 1 74 ? -22.231 -0.444 33.445 1.00 86.00 74 VAL A N 1
ATOM 623 C CA . VAL A 1 74 ? -20.848 -0.036 33.195 1.00 86.00 74 VAL A CA 1
ATOM 624 C C . VAL A 1 74 ? -20.519 1.147 34.117 1.00 86.00 74 VAL A C 1
ATOM 626 O O . VAL A 1 74 ? -21.253 2.139 34.109 1.00 86.00 74 VAL A O 1
ATOM 629 N N . PRO A 1 75 ? -19.451 1.069 34.929 1.00 89.50 75 PRO A N 1
ATOM 630 C CA . PRO A 1 75 ? -19.087 2.160 35.821 1.00 89.50 75 PRO A CA 1
ATOM 631 C C . PRO A 1 75 ? -18.674 3.420 35.034 1.00 89.50 75 PRO A C 1
ATOM 633 O O . PRO A 1 75 ? -18.180 3.306 33.908 1.00 89.50 75 PRO A O 1
ATOM 636 N N . PRO A 1 76 ? -18.807 4.629 35.618 1.00 89.81 76 PRO A N 1
ATOM 637 C CA . PRO A 1 76 ? -18.622 5.897 34.902 1.00 89.81 76 PRO A CA 1
ATOM 638 C C . PRO A 1 76 ? -17.255 6.036 34.222 1.00 89.81 76 PRO A C 1
ATOM 640 O O . PRO A 1 76 ? -17.152 6.578 33.122 1.00 89.81 76 PRO A O 1
ATOM 643 N N . LEU A 1 77 ? -16.202 5.516 34.860 1.00 88.94 77 LEU A N 1
ATOM 644 C CA . LEU A 1 77 ? -14.846 5.517 34.315 1.00 88.94 77 LEU A CA 1
ATOM 645 C C . LEU A 1 77 ? -14.742 4.660 33.043 1.00 88.94 77 LEU A C 1
ATOM 647 O O . LEU A 1 77 ? -14.194 5.107 32.038 1.00 88.94 77 LEU A O 1
ATOM 651 N N . MET A 1 78 ? -15.323 3.458 33.062 1.00 86.75 78 MET A N 1
ATOM 652 C CA . MET A 1 78 ? -15.318 2.547 31.914 1.00 86.75 78 MET A CA 1
ATOM 653 C C . MET A 1 78 ? -16.212 3.062 30.784 1.00 86.75 78 MET A C 1
ATOM 655 O O . MET A 1 78 ? -15.860 2.917 29.621 1.00 86.75 78 MET A O 1
ATOM 659 N N . ALA A 1 79 ? -17.312 3.748 31.105 1.00 88.38 79 ALA A N 1
ATOM 660 C CA . ALA A 1 79 ? -18.150 4.405 30.105 1.00 88.38 79 ALA A CA 1
ATOM 661 C C . ALA A 1 79 ? -17.405 5.547 29.385 1.00 88.38 79 ALA A C 1
ATOM 663 O O . ALA A 1 79 ? -17.515 5.690 28.166 1.00 88.38 79 ALA A O 1
ATOM 664 N N . LYS A 1 80 ? -16.592 6.337 30.108 1.00 92.44 80 LYS A N 1
ATOM 665 C CA . LYS A 1 80 ? -15.700 7.335 29.488 1.00 92.44 80 LYS A CA 1
ATOM 666 C C . LYS A 1 80 ? -14.667 6.671 28.579 1.00 92.44 80 LYS A C 1
ATOM 668 O O . LYS A 1 80 ? -14.493 7.123 27.450 1.00 92.44 80 LYS A O 1
ATOM 673 N N . LEU A 1 81 ? -14.032 5.591 29.039 1.00 90.12 81 LEU A N 1
ATOM 674 C CA . LEU A 1 81 ? -13.070 4.830 28.239 1.00 90.12 81 LEU A CA 1
ATOM 675 C C . LEU A 1 81 ? -13.715 4.277 26.960 1.00 90.12 81 LEU A C 1
ATOM 677 O O . LEU A 1 81 ? -13.160 4.439 25.880 1.00 90.12 81 LEU A O 1
ATOM 681 N N . GLN A 1 82 ? -14.915 3.704 27.064 1.00 88.62 82 GLN A N 1
ATOM 682 C CA . GLN A 1 82 ? -15.682 3.201 25.925 1.00 88.62 82 GLN A CA 1
ATOM 683 C C . GLN A 1 82 ? -16.024 4.315 24.926 1.00 88.62 82 GLN A C 1
ATOM 685 O O . GLN A 1 82 ? -15.906 4.120 23.716 1.00 88.62 82 GLN A O 1
ATOM 690 N N . LYS A 1 83 ? -16.394 5.508 25.409 1.00 91.31 83 LYS A N 1
ATOM 691 C CA . LYS A 1 83 ? -16.649 6.676 24.554 1.00 91.31 83 LYS A CA 1
ATOM 692 C C . LYS A 1 83 ? -15.388 7.110 23.803 1.00 91.31 83 LYS A C 1
ATOM 694 O O . LYS A 1 83 ? -15.458 7.345 22.601 1.00 91.31 83 LYS A O 1
ATOM 699 N N . VAL A 1 84 ? -14.245 7.191 24.487 1.00 92.56 84 VAL A N 1
ATOM 700 C CA . VAL A 1 84 ? -12.955 7.522 23.857 1.00 92.56 84 VAL A CA 1
ATOM 701 C C . VAL A 1 84 ? -12.571 6.459 22.830 1.00 92.56 84 VAL A C 1
ATOM 703 O O . VAL A 1 84 ? -12.282 6.807 21.691 1.00 92.56 84 VAL A O 1
ATOM 706 N N . ALA A 1 85 ? -12.651 5.176 23.187 1.00 90.00 85 ALA A N 1
ATOM 707 C CA . ALA A 1 85 ? -12.383 4.075 22.267 1.00 90.00 85 ALA A CA 1
ATOM 708 C C . ALA A 1 85 ? -13.291 4.145 21.031 1.00 90.00 85 ALA A C 1
ATOM 710 O O . ALA A 1 85 ? -12.825 3.996 19.911 1.00 90.00 85 ALA A O 1
ATOM 711 N N . THR A 1 86 ? -14.571 4.473 21.194 1.00 89.38 86 THR A N 1
ATOM 712 C CA . THR A 1 86 ? -15.497 4.637 20.063 1.00 89.38 86 THR A CA 1
ATOM 713 C C . THR A 1 86 ? -15.072 5.778 19.128 1.00 89.38 86 THR A C 1
ATOM 715 O O . THR A 1 86 ? -15.080 5.607 17.911 1.00 89.38 86 THR A O 1
ATOM 718 N N . TRP A 1 87 ? -14.636 6.922 19.664 1.00 93.62 87 TRP A N 1
ATOM 719 C CA . TRP A 1 87 ? -14.093 8.013 18.842 1.00 93.62 87 TRP A CA 1
ATOM 720 C C . TRP A 1 87 ? -12.811 7.616 18.109 1.00 93.62 87 TRP A C 1
ATOM 722 O O . TRP A 1 87 ? -12.684 7.875 16.913 1.00 93.62 87 TRP A O 1
ATOM 732 N N . VAL A 1 88 ? -11.888 6.943 18.799 1.00 91.19 88 VAL A N 1
ATOM 733 C CA . VAL A 1 88 ? -10.653 6.423 18.192 1.00 91.19 88 VAL A CA 1
ATOM 734 C C . VAL A 1 88 ? -10.969 5.374 17.126 1.00 91.19 88 VAL A C 1
ATOM 736 O O . VAL A 1 88 ? -10.294 5.322 16.103 1.00 91.19 88 VAL A O 1
ATOM 739 N N . MET A 1 89 ? -12.035 4.592 17.300 1.00 90.31 89 MET A N 1
ATOM 740 C CA . MET A 1 89 ? -12.506 3.652 16.290 1.00 90.31 89 MET A CA 1
ATOM 741 C C . MET A 1 89 ? -12.947 4.375 15.017 1.00 90.31 89 MET A C 1
ATOM 743 O O . MET A 1 89 ? -12.487 4.014 13.939 1.00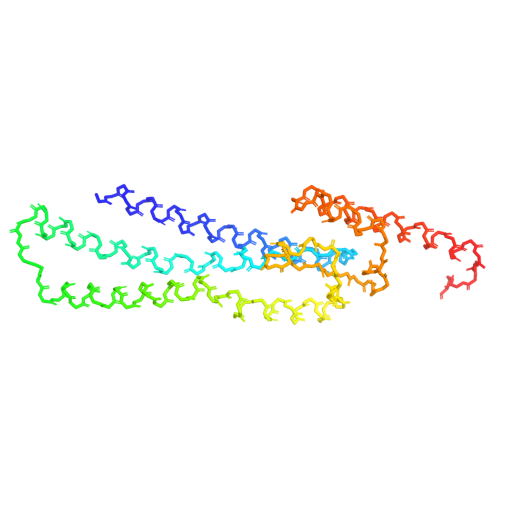 90.31 89 MET A O 1
ATOM 747 N N . PHE A 1 90 ? -13.774 5.419 15.119 1.00 90.94 90 PHE A N 1
ATOM 748 C CA . PHE A 1 90 ? -14.175 6.204 13.946 1.00 90.94 90 PHE A CA 1
ATOM 749 C C . PHE A 1 90 ? -12.984 6.872 13.256 1.00 90.94 90 PHE A C 1
ATOM 751 O O . PHE A 1 90 ? -12.883 6.818 12.031 1.00 90.94 90 PHE A O 1
ATOM 758 N N . LEU A 1 91 ? -12.051 7.433 14.031 1.00 91.25 91 LEU A N 1
ATOM 759 C CA . LEU A 1 91 ? -10.806 7.981 13.493 1.00 91.25 91 LEU A CA 1
ATOM 760 C C . LEU A 1 91 ? -9.988 6.903 12.770 1.00 91.25 91 LEU A C 1
ATOM 762 O O . LEU A 1 91 ? -9.513 7.122 11.662 1.00 91.25 91 LEU A O 1
ATOM 766 N N . GLY A 1 92 ? -9.862 5.721 13.368 1.00 86.81 92 GLY A N 1
ATOM 767 C CA . GLY A 1 92 ? -9.160 4.585 12.789 1.00 86.81 92 GLY A CA 1
ATOM 768 C C . GLY A 1 92 ? -9.795 4.081 11.490 1.00 86.81 92 GLY A C 1
ATOM 769 O O . GLY A 1 92 ? -9.081 3.778 10.540 1.00 86.81 92 GLY A O 1
ATOM 770 N N . VAL A 1 93 ? -11.129 4.039 11.409 1.00 86.06 93 VAL A N 1
ATOM 771 C CA . VAL A 1 93 ? -11.846 3.714 10.163 1.00 86.06 93 VAL A CA 1
ATOM 772 C C . VAL A 1 93 ? -11.583 4.780 9.102 1.00 86.06 93 VAL A C 1
ATOM 774 O O . VAL A 1 93 ? -11.273 4.433 7.965 1.00 86.06 93 VAL A O 1
ATOM 777 N N . ALA A 1 94 ? -11.640 6.064 9.463 1.00 86.56 94 ALA A N 1
ATOM 778 C CA . ALA A 1 94 ? -11.313 7.147 8.540 1.00 86.56 94 ALA A CA 1
ATOM 779 C C . ALA A 1 94 ? -9.869 7.024 8.024 1.00 86.56 94 ALA A C 1
ATOM 781 O O . ALA A 1 94 ? -9.639 7.113 6.822 1.00 86.56 94 ALA A O 1
ATOM 782 N N . LEU A 1 95 ? -8.908 6.723 8.899 1.00 84.81 95 LEU A N 1
ATOM 783 C CA . LEU A 1 95 ? -7.519 6.462 8.517 1.00 84.81 95 LEU A CA 1
ATOM 784 C C . LEU A 1 95 ? -7.364 5.208 7.648 1.00 84.81 95 LEU A C 1
ATOM 786 O O . LEU A 1 95 ? -6.547 5.208 6.742 1.00 84.81 95 LEU A O 1
ATOM 790 N N . ALA A 1 96 ? -8.139 4.146 7.852 1.00 81.25 96 ALA A N 1
ATOM 791 C CA . ALA A 1 96 ? -8.080 2.971 6.980 1.00 81.25 96 ALA A CA 1
ATOM 792 C C . ALA A 1 96 ? -8.645 3.254 5.575 1.00 81.25 96 ALA A C 1
ATOM 794 O O . ALA A 1 96 ? -8.112 2.761 4.582 1.00 81.25 96 ALA A O 1
ATOM 795 N N . VAL A 1 97 ? -9.700 4.070 5.483 1.00 80.31 97 VAL A N 1
ATOM 796 C CA . VAL A 1 97 ? -10.355 4.425 4.213 1.00 80.31 97 VAL A CA 1
ATOM 797 C C . VAL A 1 97 ? -9.552 5.471 3.435 1.00 80.31 97 VAL A C 1
ATOM 799 O O . VAL A 1 97 ? -9.357 5.321 2.230 1.00 80.31 97 VAL A O 1
ATOM 802 N N . PHE A 1 98 ? -9.069 6.511 4.117 1.00 81.25 98 PHE A N 1
ATOM 803 C CA . PHE A 1 98 ? -8.376 7.656 3.513 1.00 81.25 98 PHE A CA 1
ATOM 804 C C . PHE A 1 98 ? -6.857 7.630 3.707 1.00 81.25 98 PHE A C 1
ATOM 806 O O . PHE A 1 98 ? -6.152 8.478 3.171 1.00 81.25 98 PHE A O 1
ATOM 813 N N . GLY A 1 99 ? -6.309 6.663 4.442 1.00 72.75 99 GLY A N 1
ATOM 814 C CA . GLY A 1 99 ? -4.872 6.587 4.727 1.00 72.75 99 GLY A CA 1
ATOM 815 C C . GLY A 1 99 ? -4.018 6.334 3.495 1.00 72.75 99 GLY A C 1
ATOM 816 O O . GLY A 1 99 ? -2.845 6.700 3.480 1.00 72.75 99 GLY A O 1
ATOM 817 N N . ASN A 1 100 ? -4.611 5.802 2.425 1.00 73.31 100 ASN A N 1
ATOM 818 C CA . ASN A 1 100 ? -3.969 5.768 1.117 1.00 73.31 100 ASN A CA 1
ATOM 819 C C . ASN A 1 100 ? -3.626 7.192 0.622 1.00 73.31 100 ASN A C 1
ATOM 821 O O . ASN A 1 100 ? -2.561 7.393 0.058 1.00 73.31 100 ASN A O 1
ATOM 825 N N . GLN A 1 101 ? -4.450 8.206 0.890 1.00 77.75 101 GLN A N 1
ATOM 826 C CA . GLN A 1 101 ? -4.167 9.597 0.523 1.00 77.75 101 GLN A CA 1
ATOM 827 C C . GLN A 1 101 ? -3.039 10.206 1.361 1.00 77.75 101 GLN A C 1
ATOM 829 O O . GLN A 1 101 ? -2.405 11.147 0.904 1.00 77.75 101 GLN A O 1
ATOM 834 N N . LEU A 1 102 ? -2.762 9.663 2.551 1.00 75.88 102 LEU A N 1
ATOM 835 C CA . LEU A 1 102 ? -1.688 10.132 3.430 1.00 75.88 102 LEU A CA 1
ATOM 836 C C . LEU A 1 102 ? -0.351 9.440 3.138 1.00 75.88 102 LEU A C 1
ATOM 838 O O . LEU A 1 102 ? 0.680 10.099 3.072 1.00 75.88 102 LEU A O 1
ATOM 842 N N . ILE A 1 103 ? -0.357 8.116 2.944 1.00 75.69 103 ILE A N 1
ATOM 843 C CA . ILE A 1 103 ? 0.875 7.327 2.776 1.00 75.69 103 ILE A CA 1
ATOM 844 C C . ILE A 1 103 ? 1.347 7.291 1.315 1.00 75.69 103 ILE A C 1
ATOM 846 O O . ILE A 1 103 ? 2.550 7.248 1.054 1.00 75.69 103 ILE A O 1
ATOM 850 N N . ASN A 1 104 ? 0.434 7.312 0.339 1.00 80.00 104 ASN A N 1
ATOM 851 C CA . ASN A 1 104 ? 0.828 7.220 -1.068 1.00 80.00 104 ASN A CA 1
ATOM 852 C C . ASN A 1 104 ? 1.658 8.419 -1.560 1.00 80.00 104 ASN A C 1
ATOM 854 O O . ASN A 1 104 ? 2.557 8.172 -2.364 1.00 80.00 104 ASN A O 1
ATOM 858 N N . PRO A 1 105 ? 1.421 9.677 -1.128 1.00 83.38 105 PRO A N 1
ATOM 859 C CA . PRO A 1 105 ? 2.288 10.798 -1.487 1.00 83.38 105 PRO A CA 1
ATOM 860 C C . PRO A 1 105 ? 3.732 10.599 -1.029 1.00 83.38 105 PRO A C 1
ATOM 862 O O . PRO A 1 105 ? 4.630 10.767 -1.844 1.00 83.38 105 PRO A O 1
ATOM 865 N N . ALA A 1 106 ? 3.946 10.135 0.208 1.00 85.06 106 ALA A N 1
ATOM 866 C CA . ALA A 1 106 ? 5.288 9.890 0.738 1.00 85.06 106 ALA A CA 1
ATOM 867 C C . ALA A 1 106 ? 6.056 8.863 -0.112 1.00 85.06 106 ALA A C 1
ATOM 869 O O . ALA A 1 106 ? 7.181 9.111 -0.532 1.00 85.06 106 ALA A O 1
ATOM 870 N N . TRP A 1 107 ? 5.418 7.739 -0.458 1.00 86.25 107 TRP A N 1
ATOM 871 C CA . TRP A 1 107 ? 6.026 6.762 -1.369 1.00 86.25 107 TRP A CA 1
ATOM 872 C C . TRP A 1 107 ? 6.211 7.305 -2.787 1.00 86.25 107 TRP A C 1
ATOM 874 O O . TRP A 1 107 ? 7.220 7.023 -3.423 1.00 86.25 107 TRP A O 1
ATOM 884 N N . SER A 1 108 ? 5.262 8.101 -3.281 1.00 87.44 108 SER A N 1
ATOM 885 C CA . SER A 1 108 ? 5.360 8.718 -4.607 1.00 87.44 108 SER A CA 1
ATOM 886 C C . SER A 1 108 ? 6.551 9.670 -4.707 1.00 87.44 108 SER A C 1
ATOM 888 O O . SER A 1 108 ? 7.179 9.731 -5.759 1.00 87.44 108 SER A O 1
ATOM 890 N N . GLU A 1 109 ? 6.862 10.411 -3.643 1.00 88.81 109 GLU A N 1
ATOM 891 C CA . GLU A 1 109 ? 8.060 11.250 -3.557 1.00 88.81 109 GLU A CA 1
ATOM 892 C C . GLU A 1 109 ? 9.323 10.391 -3.543 1.00 88.81 109 GLU A C 1
ATOM 894 O O . GLU A 1 109 ? 10.185 10.594 -4.391 1.00 88.81 109 GLU A O 1
ATOM 899 N N . THR A 1 110 ? 9.377 9.345 -2.710 1.00 88.12 110 THR A N 1
ATOM 900 C CA . THR A 1 110 ? 10.515 8.408 -2.682 1.00 88.12 110 THR A CA 1
ATOM 901 C C . THR A 1 110 ? 10.786 7.771 -4.050 1.00 88.12 110 THR A C 1
ATOM 903 O O . THR A 1 110 ? 11.937 7.640 -4.457 1.00 88.12 110 THR A O 1
ATOM 906 N N . PHE A 1 111 ? 9.746 7.382 -4.795 1.00 90.38 111 PHE A N 1
ATOM 907 C CA . PHE A 1 111 ? 9.921 6.810 -6.133 1.00 90.38 111 PHE A CA 1
ATOM 908 C C . PHE A 1 111 ? 10.451 7.840 -7.133 1.00 90.38 111 PHE A C 1
ATOM 910 O O . PHE A 1 111 ? 11.334 7.514 -7.922 1.00 90.38 111 PHE A O 1
ATOM 917 N N . LYS A 1 112 ? 9.962 9.085 -7.080 1.00 90.81 112 LYS A N 1
ATOM 918 C CA . LYS A 1 112 ? 10.469 10.173 -7.931 1.00 90.81 112 LYS A CA 1
ATOM 919 C C . LYS A 1 112 ? 11.923 10.513 -7.620 1.00 90.81 112 LYS A C 1
ATOM 921 O O . LYS A 1 112 ? 12.706 10.676 -8.547 1.00 90.81 112 LYS A O 1
ATOM 926 N N . GLU A 1 113 ? 12.283 10.593 -6.341 1.00 91.00 113 GLU A N 1
ATOM 927 C CA . GLU A 1 113 ? 13.666 10.812 -5.893 1.00 91.00 113 GLU A CA 1
ATOM 928 C C . GLU A 1 113 ? 14.593 9.682 -6.352 1.00 91.00 113 GLU A C 1
ATOM 930 O O . GLU A 1 113 ? 15.734 9.929 -6.731 1.00 91.00 113 GLU A O 1
ATOM 935 N N . ALA A 1 114 ? 14.080 8.452 -6.404 1.00 88.38 114 ALA A N 1
ATOM 936 C CA . ALA A 1 114 ? 14.777 7.300 -6.965 1.00 88.38 114 ALA A CA 1
ATOM 937 C C . ALA A 1 114 ? 14.808 7.259 -8.509 1.00 88.38 114 ALA A C 1
ATOM 939 O O . ALA A 1 114 ? 15.307 6.288 -9.076 1.00 88.38 114 ALA A O 1
ATOM 940 N N . GLY A 1 115 ? 14.272 8.272 -9.198 1.00 90.62 115 GLY A N 1
ATOM 941 C CA . GLY A 1 115 ? 14.291 8.386 -10.660 1.00 90.62 115 GLY A CA 1
ATOM 942 C C . GLY A 1 115 ? 13.130 7.703 -11.387 1.00 90.62 115 GLY A C 1
ATOM 943 O O . GLY A 1 115 ? 13.107 7.685 -12.615 1.00 90.62 115 GLY A O 1
ATOM 944 N N . TYR A 1 116 ? 12.141 7.164 -10.672 1.00 91.31 116 TYR A N 1
ATOM 945 C CA . TYR A 1 116 ? 10.995 6.518 -11.305 1.00 91.31 116 TYR A CA 1
ATOM 946 C C . TYR A 1 116 ? 9.969 7.536 -11.803 1.00 91.31 116 TYR A C 1
ATOM 948 O O . TYR A 1 116 ? 9.578 8.485 -11.119 1.00 91.31 116 TYR A O 1
ATOM 956 N N . SER A 1 117 ? 9.429 7.248 -12.979 1.00 90.44 117 SER A N 1
ATOM 957 C CA . SER A 1 117 ? 8.314 7.956 -13.585 1.00 90.44 117 SER A CA 1
ATOM 958 C C . SER A 1 117 ? 7.026 7.159 -13.434 1.00 90.44 117 SER A C 1
ATOM 960 O O . SER A 1 117 ? 6.944 5.981 -13.784 1.00 90.44 117 SER A O 1
ATOM 962 N N . ARG A 1 118 ? 5.983 7.812 -12.919 1.00 87.81 118 ARG A N 1
ATOM 963 C CA . ARG A 1 118 ? 4.655 7.208 -12.812 1.00 87.81 118 ARG A CA 1
ATOM 964 C C . ARG A 1 118 ? 4.022 7.090 -14.191 1.00 87.81 118 ARG A C 1
ATOM 966 O O . ARG A 1 118 ? 3.865 8.089 -14.894 1.00 87.81 118 ARG A O 1
ATOM 973 N N . CYS A 1 119 ? 3.549 5.900 -14.532 1.00 83.94 119 CYS A N 1
ATOM 974 C CA . CYS A 1 119 ? 2.760 5.713 -15.734 1.00 83.94 119 CYS A CA 1
ATOM 975 C C . CYS A 1 119 ? 1.313 6.156 -15.496 1.00 83.94 119 CYS A C 1
ATOM 977 O O . CYS A 1 119 ? 0.503 5.438 -14.912 1.00 83.94 119 CYS A O 1
ATOM 979 N N . ASN A 1 120 ? 0.988 7.358 -15.972 1.00 70.50 120 ASN A N 1
ATOM 980 C CA . ASN A 1 120 ? -0.374 7.905 -15.937 1.00 70.50 120 ASN A CA 1
ATOM 981 C C . ASN A 1 120 ? -1.293 7.275 -17.003 1.00 70.50 120 ASN A C 1
ATOM 983 O O . ASN A 1 120 ? -2.506 7.475 -16.988 1.00 70.50 120 ASN A O 1
A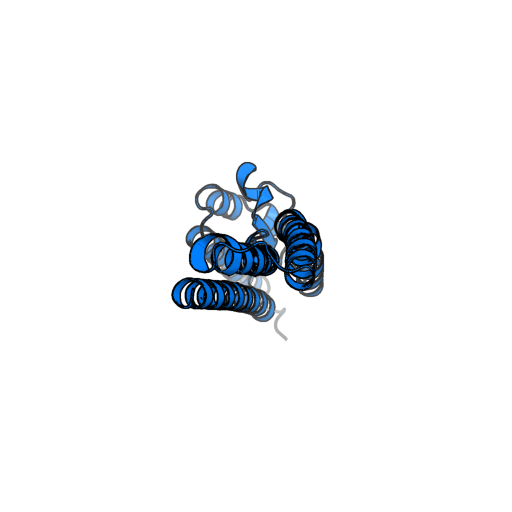TOM 987 N N . THR A 1 121 ? -0.720 6.523 -17.944 1.00 59.81 121 THR A N 1
ATOM 988 C CA . THR A 1 121 ? -1.432 5.811 -19.006 1.00 59.81 121 THR A CA 1
ATOM 989 C C . THR A 1 121 ? -2.127 4.550 -18.471 1.00 59.81 121 THR A C 1
ATOM 991 O O . THR A 1 121 ? -1.763 3.993 -17.435 1.00 59.81 121 THR A O 1
ATOM 994 N N . VAL A 1 122 ? -3.161 4.071 -19.179 1.00 58.66 122 VAL A N 1
ATOM 995 C CA . VAL A 1 122 ? -3.907 2.832 -18.859 1.00 58.66 122 VAL A CA 1
ATOM 996 C C . VAL A 1 122 ? -3.057 1.597 -19.180 1.00 58.66 122 VAL A C 1
ATOM 998 O O . VAL A 1 122 ? -3.362 0.824 -20.089 1.00 58.66 122 VAL A O 1
ATOM 1001 N N . ILE A 1 123 ? -1.936 1.444 -18.482 1.00 58.94 123 ILE A N 1
ATOM 1002 C CA . ILE A 1 123 ? -1.103 0.239 -18.537 1.00 58.94 123 ILE A CA 1
ATOM 1003 C C . ILE A 1 123 ? -1.749 -0.860 -17.691 1.00 58.94 123 ILE A C 1
ATOM 1005 O O . ILE A 1 123 ? -1.763 -2.025 -18.068 1.00 58.94 123 ILE A O 1
ATOM 1009 N N . VAL A 1 124 ? -2.388 -0.460 -16.591 1.00 59.59 124 VAL A N 1
ATOM 1010 C CA . VAL A 1 124 ? -3.224 -1.316 -15.751 1.00 59.59 124 VAL A CA 1
ATOM 1011 C C . VAL A 1 124 ? -4.695 -1.034 -16.077 1.00 59.59 124 VAL A C 1
ATOM 1013 O O . VAL A 1 124 ? -5.070 0.114 -16.319 1.00 59.59 124 VAL A O 1
ATOM 1016 N N . ARG A 1 125 ? -5.546 -2.067 -16.095 1.00 59.44 125 ARG A N 1
ATOM 1017 C CA . ARG A 1 125 ? -6.993 -1.944 -16.359 1.00 59.44 125 ARG A CA 1
ATOM 1018 C C . ARG A 1 125 ? -7.640 -0.892 -15.444 1.00 59.44 125 ARG A C 1
ATOM 1020 O O . ARG A 1 125 ? -7.324 -0.829 -14.257 1.00 59.44 125 ARG A O 1
ATOM 1027 N N . ALA A 1 126 ? -8.581 -0.103 -15.970 1.00 57.69 126 ALA A N 1
ATOM 1028 C CA . ALA A 1 126 ? -9.179 1.042 -15.268 1.00 57.69 126 ALA A CA 1
ATOM 1029 C C . ALA A 1 126 ? -9.773 0.698 -13.883 1.00 57.69 126 ALA A C 1
ATOM 1031 O O . ALA A 1 126 ? -9.630 1.465 -12.935 1.00 57.69 126 ALA A O 1
ATOM 1032 N N . ASN A 1 127 ? -10.358 -0.495 -13.713 1.00 58.56 127 ASN A N 1
ATOM 1033 C CA . ASN A 1 127 ? -10.892 -0.934 -12.415 1.00 58.56 127 ASN A CA 1
ATOM 1034 C C . ASN A 1 127 ? -9.808 -1.261 -11.364 1.00 58.56 127 ASN A C 1
ATOM 1036 O O . ASN A 1 127 ? -10.121 -1.392 -10.183 1.00 58.56 127 ASN A O 1
ATOM 1040 N N . LYS A 1 128 ? -8.543 -1.409 -11.774 1.00 60.34 128 LYS A N 1
ATOM 1041 C CA . LYS A 1 128 ? -7.395 -1.711 -10.908 1.00 60.34 128 LYS A CA 1
ATOM 1042 C C . LYS A 1 128 ? -6.463 -0.517 -10.696 1.00 60.34 128 LYS A C 1
ATOM 1044 O O . LYS A 1 128 ? -5.690 -0.555 -9.745 1.00 60.34 128 LYS A O 1
ATOM 1049 N N . GLN A 1 129 ? -6.586 0.563 -11.473 1.00 59.66 129 GLN A N 1
ATOM 1050 C CA . GLN A 1 129 ? -5.845 1.819 -11.246 1.00 59.66 129 GLN A CA 1
ATOM 1051 C C . GLN A 1 129 ? -6.154 2.459 -9.879 1.00 59.66 129 GLN A C 1
ATOM 1053 O O . GLN A 1 129 ? -5.325 3.162 -9.294 1.00 59.66 129 GLN A O 1
ATOM 1058 N N . PHE A 1 130 ? -7.335 2.173 -9.322 1.00 64.44 130 PHE A N 1
ATOM 1059 C CA . PHE A 1 130 ? -7.696 2.580 -7.962 1.00 64.44 130 PHE A CA 1
ATOM 1060 C C . PHE A 1 130 ? -6.824 1.926 -6.885 1.00 64.44 130 PHE A C 1
ATOM 1062 O O . PHE A 1 130 ? -6.614 2.520 -5.830 1.00 64.44 130 PHE A O 1
ATOM 1069 N N . PHE A 1 131 ? -6.287 0.735 -7.155 1.00 71.56 131 PHE A N 1
ATOM 1070 C CA . PHE A 1 131 ? -5.543 -0.061 -6.178 1.00 71.56 131 PHE A CA 1
ATOM 1071 C C . PHE A 1 131 ? -4.053 -0.158 -6.494 1.00 71.56 131 PHE A C 1
ATOM 1073 O O . PHE A 1 131 ? -3.263 -0.329 -5.571 1.00 71.56 131 PHE A O 1
ATOM 1080 N N . ASN A 1 132 ? -3.667 -0.000 -7.762 1.00 77.00 132 ASN A N 1
ATOM 1081 C CA . ASN A 1 132 ? -2.303 -0.200 -8.238 1.00 77.00 132 ASN A CA 1
ATOM 1082 C C . ASN A 1 132 ? -1.834 1.002 -9.064 1.00 77.00 132 ASN A C 1
ATOM 1084 O O . ASN A 1 132 ? -2.562 1.460 -9.943 1.00 77.00 132 ASN A O 1
ATOM 1088 N N . ASP A 1 133 ? -0.608 1.459 -8.824 1.00 83.50 133 ASP A N 1
ATOM 1089 C CA . ASP A 1 133 ? 0.129 2.353 -9.720 1.00 83.50 133 ASP A CA 1
ATOM 1090 C C . ASP A 1 133 ? 1.337 1.624 -10.307 1.00 83.50 133 ASP A C 1
ATOM 1092 O O . ASP A 1 133 ? 2.037 0.916 -9.588 1.00 83.50 133 ASP A O 1
ATOM 1096 N N . ALA A 1 134 ? 1.601 1.820 -11.597 1.00 86.38 134 ALA A N 1
ATOM 1097 C CA . ALA A 1 134 ? 2.825 1.357 -12.240 1.00 86.38 134 ALA A CA 1
ATOM 1098 C C . ALA A 1 134 ? 3.812 2.521 -12.380 1.00 86.38 134 ALA A C 1
ATOM 1100 O O . ALA A 1 134 ? 3.432 3.634 -12.755 1.00 86.38 134 ALA A O 1
ATOM 1101 N N . TRP A 1 135 ? 5.070 2.241 -12.084 1.00 90.44 135 TRP A N 1
ATOM 1102 C CA . TRP A 1 135 ? 6.192 3.163 -12.120 1.00 90.44 135 TRP A CA 1
ATOM 1103 C C . TRP A 1 135 ? 7.326 2.499 -12.893 1.00 90.44 135 TRP A C 1
ATOM 1105 O O . TRP A 1 135 ? 7.567 1.305 -12.726 1.00 90.44 135 TRP A O 1
ATOM 1115 N N . VAL A 1 136 ? 8.007 3.256 -13.741 1.00 90.94 136 VAL A N 1
ATOM 1116 C CA . VAL A 1 136 ? 9.108 2.761 -14.577 1.00 90.94 136 VAL A CA 1
ATOM 1117 C C . VAL A 1 136 ? 10.313 3.676 -14.449 1.00 90.94 136 VAL A C 1
ATOM 1119 O O . VAL A 1 136 ? 10.144 4.867 -14.195 1.00 90.94 136 VAL A O 1
ATOM 1122 N N . LEU A 1 137 ? 11.516 3.136 -14.626 1.00 89.44 137 LEU A N 1
ATOM 1123 C CA . LEU A 1 137 ? 12.734 3.952 -14.659 1.00 89.44 137 LEU A CA 1
ATOM 1124 C C . LEU A 1 137 ? 12.823 4.773 -15.947 1.00 89.44 137 LEU A C 1
ATOM 1126 O O . LEU A 1 137 ? 13.072 5.974 -15.898 1.00 89.44 137 LEU A O 1
ATOM 1130 N N . GLU A 1 138 ? 12.538 4.157 -17.095 1.00 89.81 138 GLU A N 1
ATOM 1131 C CA . GLU A 1 138 ? 12.518 4.850 -18.381 1.00 89.81 138 GLU A CA 1
ATOM 1132 C C . GLU A 1 138 ? 11.088 5.279 -18.749 1.00 89.81 138 GLU A C 1
ATOM 1134 O O . GLU A 1 138 ? 10.224 4.426 -18.971 1.00 89.81 138 GLU A O 1
ATOM 1139 N N . PRO A 1 139 ? 10.798 6.587 -18.895 1.00 88.31 139 PRO A N 1
ATOM 1140 C CA . PRO A 1 139 ? 9.449 7.065 -19.214 1.00 88.31 139 PRO A CA 1
ATOM 1141 C C . PRO A 1 139 ? 8.866 6.484 -20.512 1.00 88.31 139 PRO A C 1
ATOM 1143 O O . PRO A 1 139 ? 7.646 6.377 -20.655 1.00 88.31 139 PRO A O 1
ATOM 1146 N N . ALA A 1 140 ? 9.727 6.103 -21.462 1.00 87.88 140 ALA A N 1
ATOM 1147 C CA . ALA A 1 140 ? 9.330 5.497 -22.729 1.00 87.88 140 ALA A CA 1
ATOM 1148 C C . ALA A 1 140 ? 8.631 4.138 -22.543 1.00 87.88 140 ALA A C 1
ATOM 1150 O O . ALA A 1 140 ? 7.724 3.805 -23.312 1.00 87.88 140 ALA A O 1
ATOM 1151 N N . ASP A 1 141 ? 8.969 3.386 -21.491 1.00 88.69 141 ASP A N 1
ATOM 1152 C CA . ASP A 1 141 ? 8.354 2.087 -21.209 1.00 88.69 141 ASP A CA 1
ATOM 1153 C C . ASP A 1 141 ? 6.881 2.199 -20.821 1.00 88.69 141 ASP A C 1
ATOM 1155 O O . ASP A 1 141 ? 6.120 1.252 -21.023 1.00 88.69 141 ASP A O 1
ATOM 1159 N N . CYS A 1 142 ? 6.419 3.375 -20.379 1.00 85.81 142 CYS A N 1
ATOM 1160 C CA . CYS A 1 142 ? 4.994 3.599 -20.140 1.00 85.81 142 CYS A CA 1
ATOM 1161 C C . CYS A 1 142 ? 4.127 3.478 -21.413 1.00 85.81 142 CYS A C 1
ATOM 1163 O O . CYS A 1 142 ? 2.896 3.388 -21.325 1.00 85.81 142 CYS A O 1
ATOM 1165 N N . TYR A 1 143 ? 4.741 3.509 -22.598 1.00 86.44 143 TYR A N 1
ATOM 1166 C CA . TYR A 1 143 ? 4.066 3.392 -23.892 1.00 86.44 143 TYR A CA 1
ATOM 1167 C C . TYR A 1 143 ? 4.319 2.044 -24.576 1.00 86.44 143 TYR A C 1
ATOM 1169 O O . TYR A 1 143 ? 3.814 1.805 -25.677 1.00 86.44 143 TYR A O 1
ATOM 1177 N N . ASP A 1 144 ? 5.062 1.146 -23.926 1.00 88.06 144 ASP A N 1
ATOM 1178 C CA . ASP A 1 144 ? 5.371 -0.168 -24.463 1.00 88.06 144 ASP A CA 1
ATOM 1179 C C . ASP A 1 144 ? 4.109 -1.046 -24.548 1.00 88.06 144 ASP A C 1
ATOM 1181 O O . ASP A 1 144 ? 3.394 -1.281 -23.566 1.00 88.06 144 ASP A O 1
ATOM 1185 N N . ARG A 1 145 ? 3.811 -1.533 -25.760 1.00 87.06 145 ARG A N 1
ATOM 1186 C CA . ARG A 1 145 ? 2.608 -2.337 -26.022 1.00 87.06 145 ARG A CA 1
ATOM 1187 C C . ARG A 1 145 ? 2.669 -3.710 -25.352 1.00 87.06 145 ARG A C 1
ATOM 1189 O O . ARG A 1 145 ? 1.627 -4.194 -24.916 1.00 87.06 145 ARG A O 1
ATOM 1196 N N . GLY A 1 146 ? 3.853 -4.317 -25.265 1.00 85.81 146 GLY A N 1
ATOM 1197 C CA . GLY A 1 146 ? 4.055 -5.625 -24.646 1.00 85.81 146 GLY A CA 1
ATOM 1198 C C . GLY A 1 146 ? 3.889 -5.553 -23.133 1.00 85.81 146 GLY A C 1
ATOM 1199 O O . GLY A 1 146 ? 3.131 -6.337 -22.559 1.00 85.81 146 GLY A O 1
ATOM 1200 N N . LEU A 1 147 ? 4.498 -4.547 -22.500 1.00 86.31 147 LEU A N 1
ATOM 1201 C CA . LEU A 1 147 ? 4.307 -4.271 -21.077 1.00 86.31 147 LEU A CA 1
ATOM 1202 C C . LEU A 1 147 ? 2.829 -4.022 -20.763 1.00 86.31 147 LEU A C 1
ATOM 1204 O O . LEU A 1 147 ? 2.280 -4.627 -19.840 1.00 86.31 147 LEU A O 1
ATOM 1208 N N . LYS A 1 148 ? 2.164 -3.174 -21.559 1.00 86.19 148 LYS A N 1
ATOM 1209 C CA . LYS A 1 148 ? 0.731 -2.906 -21.415 1.00 86.19 148 LYS A CA 1
ATOM 1210 C C . LYS A 1 148 ? -0.093 -4.182 -21.522 1.00 86.19 148 LYS A C 1
ATOM 1212 O O . LYS A 1 148 ? -0.969 -4.377 -20.692 1.00 86.19 148 LYS A O 1
ATOM 1217 N N . GLN A 1 149 ? 0.170 -5.048 -22.496 1.00 86.50 149 GLN A N 1
ATOM 1218 C CA . GLN A 1 149 ? -0.573 -6.298 -22.647 1.00 86.50 149 GLN A CA 1
ATOM 1219 C C . GLN A 1 149 ? -0.400 -7.211 -21.425 1.00 86.50 149 GLN A C 1
ATOM 1221 O O . GLN A 1 149 ? -1.395 -7.658 -20.858 1.00 86.50 149 GLN A O 1
ATOM 1226 N N . ILE A 1 150 ? 0.838 -7.415 -20.962 1.00 84.94 150 ILE A N 1
ATOM 1227 C CA . ILE A 1 150 ? 1.132 -8.252 -19.789 1.00 84.94 150 ILE A CA 1
ATOM 1228 C C . ILE A 1 150 ? 0.392 -7.733 -18.551 1.00 84.94 150 ILE A C 1
ATOM 1230 O O . ILE A 1 150 ? -0.285 -8.499 -17.864 1.00 84.94 150 ILE A O 1
ATOM 1234 N N . LEU A 1 151 ? 0.486 -6.426 -18.295 1.00 82.19 151 LEU A N 1
ATOM 1235 C CA . LEU A 1 151 ? -0.138 -5.781 -17.140 1.00 82.19 151 LEU A CA 1
ATOM 1236 C C . LEU A 1 151 ? -1.660 -5.646 -17.265 1.00 82.19 151 LEU A C 1
ATOM 1238 O O . LEU A 1 151 ? -2.336 -5.431 -16.254 1.00 82.19 151 LEU A O 1
ATOM 1242 N N . HIS A 1 152 ? -2.211 -5.782 -18.474 1.00 81.69 152 HIS A N 1
ATOM 1243 C CA . HIS A 1 152 ? -3.650 -5.819 -18.714 1.00 81.69 152 HIS A CA 1
ATOM 1244 C C . HIS A 1 152 ? -4.247 -7.226 -18.552 1.00 81.69 152 HIS A C 1
ATOM 1246 O O . HIS A 1 152 ? -5.405 -7.343 -18.158 1.00 81.69 152 HIS A O 1
ATOM 1252 N N . GLU A 1 153 ? -3.482 -8.275 -18.860 1.00 81.19 153 GLU A N 1
ATOM 1253 C CA . GLU A 1 153 ? -3.919 -9.676 -18.793 1.00 81.19 153 GLU A CA 1
ATOM 1254 C C . GLU A 1 153 ? -3.773 -10.277 -17.387 1.00 81.19 153 GLU A C 1
ATOM 1256 O O . GLU A 1 153 ? -4.659 -11.005 -16.939 1.00 81.19 153 GLU A O 1
ATOM 1261 N N . ASP A 1 154 ? -2.691 -9.956 -16.671 1.00 76.88 154 ASP A N 1
ATOM 1262 C CA . ASP A 1 154 ? -2.431 -10.459 -15.320 1.00 76.88 154 ASP A CA 1
ATOM 1263 C C . ASP A 1 154 ? -2.094 -9.303 -14.366 1.00 76.88 154 ASP A C 1
ATOM 1265 O O . ASP A 1 154 ? -1.069 -8.631 -14.475 1.00 76.88 154 ASP A O 1
ATOM 1269 N N . HIS A 1 155 ? -2.997 -9.066 -13.414 1.00 72.31 155 HIS A N 1
ATOM 1270 C CA . HIS A 1 155 ? -2.891 -8.001 -12.412 1.00 72.31 155 HIS A CA 1
ATOM 1271 C C . HIS A 1 155 ? -2.432 -8.510 -11.039 1.00 72.31 155 HIS A C 1
ATOM 1273 O O . HIS A 1 155 ? -2.547 -7.788 -10.045 1.00 72.31 155 HIS A O 1
ATOM 1279 N N . GLY A 1 156 ? -2.036 -9.780 -10.947 1.00 69.44 156 GLY A N 1
ATOM 1280 C CA . GLY A 1 156 ? -1.474 -10.359 -9.739 1.00 69.44 156 GLY A CA 1
ATOM 1281 C C . GLY A 1 156 ? 0.038 -10.166 -9.674 1.00 69.44 156 GLY A C 1
ATOM 1282 O O . GLY A 1 156 ? 0.679 -9.707 -10.617 1.00 69.44 156 GLY A O 1
ATOM 1283 N N . LYS A 1 157 ? 0.634 -10.610 -8.563 1.00 74.25 157 LYS A N 1
ATOM 1284 C CA . LYS A 1 157 ? 2.093 -10.632 -8.373 1.00 74.25 157 LYS A CA 1
ATOM 1285 C C . LYS A 1 157 ? 2.830 -11.269 -9.563 1.00 74.25 157 LYS A C 1
ATOM 1287 O O . LYS A 1 157 ? 3.842 -10.743 -10.007 1.00 74.25 157 LYS A O 1
ATOM 1292 N N . ARG A 1 158 ? 2.281 -12.356 -10.121 1.00 78.12 158 ARG A N 1
ATOM 1293 C CA . ARG A 1 158 ? 2.846 -13.063 -11.284 1.00 78.12 158 ARG A CA 1
ATOM 1294 C C . ARG A 1 158 ? 2.879 -12.198 -12.544 1.00 78.12 158 ARG A C 1
ATOM 1296 O O . ARG A 1 158 ? 3.900 -12.173 -13.224 1.00 78.12 158 ARG A O 1
ATOM 1303 N N . GLY A 1 159 ? 1.804 -11.469 -12.835 1.00 80.88 159 GLY A N 1
ATOM 1304 C CA . GLY A 1 159 ? 1.748 -10.540 -13.962 1.00 80.88 159 GLY A CA 1
ATOM 1305 C C . GLY A 1 159 ? 2.756 -9.404 -13.833 1.00 80.88 159 GLY A C 1
ATOM 1306 O O . GLY A 1 159 ? 3.452 -9.084 -14.796 1.00 80.88 159 GLY A O 1
ATOM 1307 N N . PHE A 1 160 ? 2.920 -8.863 -12.624 1.00 81.88 160 PHE A N 1
ATOM 1308 C CA . PHE A 1 160 ? 3.921 -7.828 -12.349 1.00 81.88 160 PHE A CA 1
ATOM 1309 C C . PHE A 1 160 ? 5.353 -8.346 -12.485 1.00 81.88 160 PHE A C 1
ATOM 1311 O O . PHE A 1 160 ? 6.170 -7.702 -13.136 1.00 81.88 160 PHE A O 1
ATOM 1318 N N . GLU A 1 161 ? 5.650 -9.540 -11.967 1.00 83.06 161 GLU A N 1
ATOM 1319 C CA . GLU A 1 161 ? 6.950 -10.193 -12.161 1.00 83.06 161 GLU A CA 1
ATOM 1320 C C . GLU A 1 161 ? 7.230 -10.482 -13.643 1.00 83.06 161 GLU A C 1
ATOM 1322 O O . GLU A 1 161 ? 8.353 -10.296 -14.114 1.00 83.06 161 GLU A O 1
ATOM 1327 N N . LYS A 1 162 ? 6.211 -10.898 -14.404 1.00 86.62 162 LYS A N 1
ATOM 1328 C CA . LYS A 1 162 ? 6.321 -11.115 -15.851 1.00 86.62 162 LYS A CA 1
ATOM 1329 C C . LYS A 1 162 ? 6.604 -9.805 -16.592 1.00 86.62 162 LYS A C 1
ATOM 1331 O O . LYS A 1 162 ? 7.448 -9.799 -17.483 1.00 86.62 162 LYS A O 1
ATOM 1336 N N . GLY A 1 163 ? 5.938 -8.713 -16.212 1.00 87.31 163 GLY A N 1
ATOM 1337 C CA . GLY A 1 163 ? 6.167 -7.378 -16.768 1.00 87.31 163 GLY A CA 1
ATOM 1338 C C . GLY A 1 163 ? 7.570 -6.852 -16.462 1.00 87.31 163 GLY A C 1
ATOM 1339 O O . GLY A 1 163 ? 8.246 -6.362 -17.362 1.00 87.31 163 GLY A O 1
ATOM 1340 N N . ALA A 1 164 ? 8.046 -7.033 -15.227 1.00 87.38 164 ALA A N 1
ATOM 1341 C CA . ALA A 1 164 ? 9.399 -6.648 -14.830 1.00 87.38 164 ALA A CA 1
ATOM 1342 C C . ALA A 1 164 ? 10.462 -7.405 -15.641 1.00 87.38 164 ALA A C 1
ATOM 1344 O O . ALA A 1 164 ? 11.317 -6.779 -16.260 1.00 87.38 164 ALA A O 1
ATOM 1345 N N . ARG A 1 165 ? 10.348 -8.738 -15.741 1.00 89.12 165 ARG A N 1
ATOM 1346 C CA . ARG A 1 165 ? 11.263 -9.564 -16.553 1.00 89.12 165 ARG A CA 1
ATOM 1347 C C . ARG A 1 165 ? 11.225 -9.217 -18.039 1.00 89.12 165 ARG A C 1
ATOM 1349 O O . ARG A 1 165 ? 12.222 -9.385 -18.734 1.00 89.12 165 ARG A O 1
ATOM 1356 N N . TYR A 1 166 ? 10.065 -8.808 -18.550 1.00 92.38 166 TYR A N 1
ATOM 1357 C CA . TYR A 1 166 ? 9.932 -8.371 -19.936 1.00 92.38 166 TYR A CA 1
ATOM 1358 C C . TYR A 1 166 ? 10.758 -7.106 -20.200 1.00 92.38 166 TYR A C 1
ATOM 1360 O O . TYR A 1 166 ? 11.504 -7.081 -21.177 1.00 92.38 166 TYR A O 1
ATOM 1368 N N . LEU A 1 167 ? 10.676 -6.104 -19.316 1.00 90.88 167 LEU A N 1
ATOM 1369 C CA . LEU A 1 167 ? 11.482 -4.888 -19.445 1.00 90.88 167 LEU A CA 1
ATOM 1370 C C . LEU A 1 167 ? 12.973 -5.156 -19.250 1.00 90.88 167 LEU A C 1
ATOM 1372 O O . LEU A 1 167 ? 13.758 -4.691 -20.064 1.00 90.88 167 LEU A O 1
ATOM 1376 N N . GLU A 1 168 ? 13.357 -5.973 -18.262 1.00 90.50 168 GLU A N 1
ATOM 1377 C CA . GLU A 1 168 ? 14.763 -6.362 -18.053 1.00 90.50 168 GLU A CA 1
ATOM 1378 C C . GLU A 1 168 ? 15.373 -6.933 -19.343 1.00 90.50 168 GLU A C 1
ATOM 1380 O O . GLU A 1 168 ? 16.383 -6.436 -19.835 1.00 90.50 168 GLU A O 1
ATOM 1385 N N . LYS A 1 169 ? 14.691 -7.896 -19.975 1.00 91.38 169 LYS A N 1
ATOM 1386 C CA . LYS A 1 169 ? 15.140 -8.487 -21.246 1.00 91.38 169 LYS A CA 1
ATOM 1387 C C . LYS A 1 169 ? 15.166 -7.490 -22.400 1.00 91.38 169 LYS A C 1
ATOM 1389 O O . LYS A 1 169 ? 16.026 -7.582 -23.274 1.00 91.38 169 LYS A O 1
ATOM 1394 N N . LYS A 1 170 ? 14.195 -6.575 -22.451 1.00 90.81 170 LYS A N 1
ATOM 1395 C CA . LYS A 1 170 ? 14.131 -5.534 -23.482 1.00 90.81 170 LYS A CA 1
ATOM 1396 C C . LYS A 1 170 ? 15.329 -4.591 -23.357 1.00 90.81 170 LYS A C 1
ATOM 1398 O O . LYS A 1 170 ? 15.975 -4.322 -24.365 1.00 90.81 170 LYS A O 1
ATOM 1403 N N . HIS A 1 171 ? 15.639 -4.128 -22.149 1.00 88.50 171 HIS A N 1
ATOM 1404 C CA . HIS A 1 171 ? 16.767 -3.234 -21.887 1.00 88.50 171 HIS A CA 1
ATOM 1405 C C . HIS A 1 171 ? 18.110 -3.917 -22.137 1.00 88.50 171 HIS A C 1
ATOM 1407 O O . HIS A 1 171 ? 18.938 -3.346 -22.839 1.00 88.50 171 HIS A O 1
ATOM 1413 N N . GLU A 1 172 ? 18.292 -5.163 -21.690 1.00 87.62 172 GLU A N 1
ATOM 1414 C CA . GLU A 1 172 ? 19.486 -5.965 -22.008 1.00 87.62 172 GLU A CA 1
ATOM 1415 C C . GLU A 1 172 ? 19.693 -6.093 -23.527 1.00 87.62 172 GLU A C 1
ATOM 1417 O O . GLU A 1 172 ? 20.798 -5.902 -24.042 1.00 87.62 172 GLU A O 1
ATOM 1422 N N . PHE A 1 173 ? 18.618 -6.368 -24.273 1.00 86.75 173 PHE A N 1
ATOM 1423 C CA . PHE A 1 173 ? 18.679 -6.464 -25.729 1.00 86.75 173 PHE A CA 1
ATOM 1424 C C . PHE A 1 173 ? 19.046 -5.126 -26.386 1.00 86.75 173 PHE A C 1
ATOM 1426 O O . PHE A 1 173 ? 19.889 -5.102 -27.284 1.00 86.75 173 PHE A O 1
ATOM 1433 N N . LEU A 1 174 ? 18.452 -4.013 -25.947 1.00 83.19 174 LEU A N 1
ATOM 1434 C CA . LEU A 1 174 ? 18.753 -2.684 -26.488 1.00 83.19 174 LEU A CA 1
ATOM 1435 C C . LEU A 1 174 ? 20.203 -2.269 -26.205 1.00 83.19 174 LEU A C 1
ATOM 1437 O O . LEU A 1 174 ? 20.906 -1.888 -27.140 1.00 83.19 174 LEU A O 1
ATOM 1441 N N . GLN A 1 175 ? 20.687 -2.471 -24.977 1.00 82.88 175 GLN A N 1
ATOM 1442 C CA . GLN A 1 175 ? 22.082 -2.215 -24.602 1.00 82.88 175 GLN A CA 1
ATOM 1443 C C . GLN A 1 175 ? 23.059 -3.056 -25.434 1.00 82.88 175 GLN A C 1
ATOM 1445 O O . GLN A 1 175 ? 24.068 -2.544 -25.920 1.00 82.88 175 GLN A O 1
ATOM 1450 N N . SER A 1 176 ? 22.741 -4.334 -25.678 1.00 81.06 176 SER A N 1
ATOM 1451 C CA . SER A 1 176 ? 23.581 -5.197 -26.517 1.00 81.06 176 SER A CA 1
ATOM 1452 C C . SER A 1 176 ? 23.676 -4.710 -27.970 1.00 81.06 176 SER A C 1
ATOM 1454 O O . SER A 1 176 ? 24.726 -4.840 -28.595 1.00 81.06 176 SER A O 1
ATOM 1456 N N . ARG A 1 177 ? 22.612 -4.104 -28.518 1.00 76.06 177 ARG A N 1
ATOM 1457 C CA . ARG A 1 177 ? 22.620 -3.551 -29.882 1.00 76.06 177 ARG A CA 1
ATOM 1458 C C . ARG A 1 177 ? 23.348 -2.221 -29.975 1.00 76.06 177 ARG A C 1
ATOM 1460 O O . ARG A 1 177 ? 24.040 -1.989 -30.963 1.00 76.06 177 ARG A O 1
ATOM 1467 N N . GLU A 1 178 ? 23.210 -1.364 -28.973 1.00 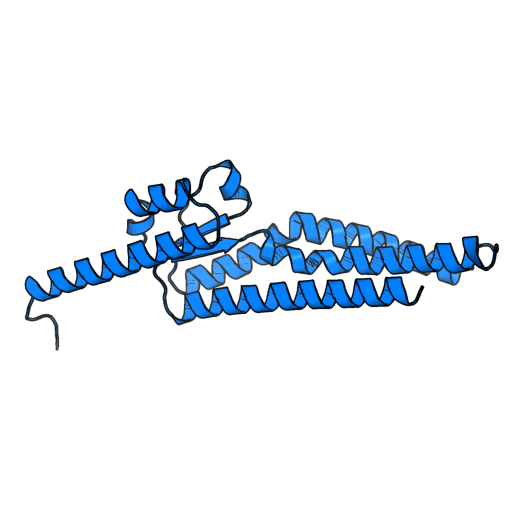72.88 178 GLU A N 1
ATOM 1468 C CA . GLU A 1 178 ? 23.943 -0.099 -28.910 1.00 72.88 178 GLU A CA 1
ATOM 1469 C C . GLU A 1 178 ? 25.452 -0.338 -28.798 1.00 72.88 178 GLU A C 1
ATOM 1471 O O . GLU A 1 178 ? 26.219 0.286 -29.530 1.00 72.88 178 GLU A O 1
ATOM 1476 N N . ALA A 1 179 ? 25.877 -1.322 -27.998 1.00 65.50 179 ALA A N 1
ATOM 1477 C CA . ALA A 1 179 ? 27.281 -1.726 -27.900 1.00 65.50 179 ALA A CA 1
ATOM 1478 C C . ALA A 1 179 ? 27.849 -2.265 -29.230 1.00 65.50 179 ALA A C 1
ATOM 1480 O O . ALA A 1 179 ? 29.011 -2.026 -29.553 1.00 65.50 179 ALA A O 1
ATOM 1481 N N . VAL A 1 180 ? 27.030 -2.958 -30.031 1.00 60.94 180 VAL A N 1
ATOM 1482 C CA . VAL A 1 180 ? 27.425 -3.462 -31.361 1.00 60.94 180 VAL A CA 1
ATOM 1483 C C . VAL A 1 180 ? 27.510 -2.338 -32.402 1.00 60.94 180 VAL A C 1
ATOM 1485 O O . VAL A 1 180 ? 28.347 -2.400 -33.301 1.00 60.94 180 VAL A O 1
ATOM 1488 N N . HIS A 1 181 ? 26.673 -1.304 -32.292 1.00 56.28 181 HIS A N 1
ATOM 1489 C CA . HIS A 1 181 ? 26.642 -0.185 -33.239 1.00 56.28 181 HIS A CA 1
ATOM 1490 C C . HIS A 1 181 ? 27.544 1.002 -32.856 1.00 56.28 181 HIS A C 1
ATOM 1492 O O . HIS A 1 181 ? 27.809 1.839 -33.716 1.00 56.28 18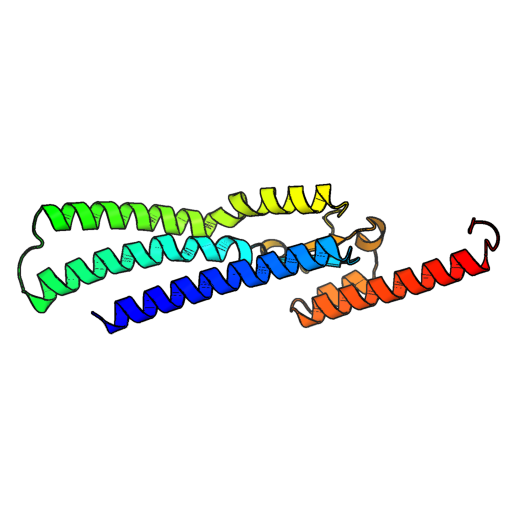1 HIS A O 1
ATOM 1498 N N . ASN A 1 182 ? 28.057 1.063 -31.621 1.00 55.31 182 ASN A N 1
ATOM 1499 C CA . ASN A 1 182 ? 28.999 2.085 -31.150 1.00 55.31 182 ASN A CA 1
ATOM 1500 C C . ASN A 1 182 ? 30.127 1.462 -30.294 1.00 55.31 182 ASN A C 1
ATOM 1502 O O . ASN A 1 182 ? 30.148 1.619 -29.072 1.00 55.31 182 ASN A O 1
ATOM 1506 N N . PRO A 1 183 ? 31.117 0.787 -30.910 1.00 56.06 183 PRO A N 1
ATOM 1507 C CA . PRO A 1 183 ? 32.175 0.080 -30.178 1.00 56.06 183 PRO A CA 1
ATOM 1508 C C . PRO A 1 183 ? 33.170 0.995 -29.429 1.00 56.06 183 PRO A C 1
ATOM 1510 O O . PRO A 1 183 ? 34.078 0.492 -28.777 1.00 56.06 183 PRO A O 1
ATOM 1513 N N . GLY A 1 184 ? 33.031 2.326 -29.520 1.00 53.16 184 GLY A N 1
ATOM 1514 C CA . GLY A 1 184 ? 33.969 3.312 -28.961 1.00 53.16 184 GLY A CA 1
ATOM 1515 C C . GLY A 1 184 ? 33.478 4.114 -27.749 1.00 53.16 184 GLY A C 1
ATOM 1516 O O . GLY A 1 184 ? 34.189 5.013 -27.320 1.00 53.16 184 GLY A O 1
ATOM 1517 N N . ALA A 1 185 ? 32.288 3.838 -27.203 1.00 51.91 185 ALA A N 1
ATOM 1518 C CA . ALA A 1 185 ? 31.747 4.574 -26.047 1.00 51.91 185 ALA A CA 1
ATOM 1519 C C . ALA A 1 185 ? 32.129 3.968 -24.677 1.00 51.91 185 ALA A C 1
ATOM 1521 O O . ALA A 1 185 ? 31.662 4.439 -23.644 1.00 51.91 185 ALA A O 1
ATOM 1522 N N . GLY A 1 186 ? 32.954 2.918 -24.664 1.00 53.94 186 GLY A N 1
ATOM 1523 C CA . GLY A 1 186 ? 33.486 2.309 -23.448 1.00 53.94 186 GLY A CA 1
ATOM 1524 C C . GLY A 1 186 ? 34.938 2.705 -23.210 1.00 53.94 186 GLY A C 1
ATOM 1525 O O . GLY A 1 186 ? 35.825 1.934 -23.569 1.00 53.94 186 GLY A O 1
ATOM 1526 N N . LEU A 1 187 ? 35.153 3.879 -22.611 1.00 41.03 187 LEU A N 1
ATOM 1527 C CA . LEU A 1 187 ? 36.343 4.254 -21.837 1.00 41.03 187 LEU A CA 1
ATOM 1528 C C . LEU A 1 187 ? 35.930 5.230 -20.731 1.00 41.03 187 LEU A C 1
ATOM 1530 O O . LEU A 1 187 ? 35.278 6.244 -21.066 1.00 41.03 187 LEU A O 1
#

Sequence (187 aa):
MLIMNVLFIGFALVMWWSYQDYSAYLRNIVNLQKPLLVFHKQQSALFFVWVPMMSALITINIEVFYVRLMKKRVPPLMAKLQKVATWVMFLGVALAVFGNQLINPAWSETFKEAGYSRCNTVIVRANKQFFNDAWVLEPADCYDRGLKQILHEDHGKRGFEKGARYLEKKHEFLQSREAVHNPGAGL

Radius of gyration: 23.69 Å; chains: 1; bounding box: 61×27×69 Å

Foldseek 3Di:
DVVLVVVLVVLLVVLVVLLVVVVVVQVVCLVVVQFKDKDFLLSNLSNLLSQLVVLVVLLVVQCCVACPVVVHPRDPVSVVSNVVSVVSNVVSVVSSVCVSVVVVVVVVVVCVVSQKDWLPDPLAPPVCVVGMTMIGNDPVCSVDPVLSVLNHVDVDPVSRVVSSVVVVVVVVVVVVVVCVVCVPPPD